Protein AF-I0YK32-F1 (afdb_monomer)

InterPro domains:
  IPR001701 Glycoside hydrolase family 9 [PF00759] (3-204)
  IPR008928 Six-hairpin glycosidase superfamily [SSF48208] (2-206)
  IPR012341 Six-hairpin glycosidase-like superfamily [G3DSA:1.50.10.10] (1-209)

pLDDT: mean 95.54, std 6.13, range [52.72, 98.94]

Mean predicted aligned error: 3.13 Å

Sequence (209 aa):
MGEDLSGGYYEAGGSFLKVGLPEAFPVTQLAWTIVRHRTALYRVGLLDEALSALKWGSDYLLKCHNASANTFVALMGDSEADFKYYGPPELYERYVGSVRPVSYTGPTAPTSEVSAEAAAALAAASLAFNATDPVYAANLVQHASQLFDLASLYPGSFMTSKDPGLKTHAKLYPSTGFHDELAWAAVWLFKATQDGTFLTAAMALFNES

Organism: Coccomyxa subellipsoidea (strain C-169) (NCBI:txid574566)

Radius of gyration: 17.05 Å; Cα contacts (8 Å, |Δi|>4): 365; chains: 1; bounding box: 48×37×49 Å

Solvent-accessible surface area (backbone atoms only — not comparable to full-atom values): 10812 Å² total; per-residue (Å²): 132,94,73,72,73,75,74,50,65,61,71,54,88,65,40,70,36,34,42,28,47,79,53,21,46,58,34,24,53,49,15,47,50,41,58,76,39,43,70,57,32,49,75,73,73,43,38,66,60,51,52,50,57,40,46,44,38,49,54,26,54,55,52,38,46,40,76,93,75,51,33,33,54,44,30,34,45,46,71,71,62,32,62,71,49,87,75,62,76,92,48,40,59,78,74,70,66,60,85,68,47,76,30,64,27,27,86,93,46,29,28,12,40,37,30,6,31,39,12,18,14,25,10,28,36,17,58,49,29,43,90,82,37,49,69,60,14,52,53,27,39,55,54,12,54,54,28,38,47,54,17,67,78,31,72,37,46,37,79,76,42,85,49,70,49,37,44,48,43,29,71,78,59,68,72,94,71,34,56,65,32,45,23,49,17,22,47,26,42,19,72,59,67,69,45,65,67,29,48,52,50,19,56,53,39,59,75,75,105

Structure (mmCIF, N/CA/C/O backbone):
data_AF-I0YK32-F1
#
_entry.id   AF-I0YK32-F1
#
loop_
_atom_site.group_PDB
_atom_site.id
_atom_site.type_symbol
_atom_site.label_atom_id
_atom_site.label_alt_id
_atom_site.label_comp_id
_atom_site.label_asym_id
_atom_site.label_entity_id
_atom_site.label_seq_id
_atom_site.pdbx_PDB_ins_code
_atom_site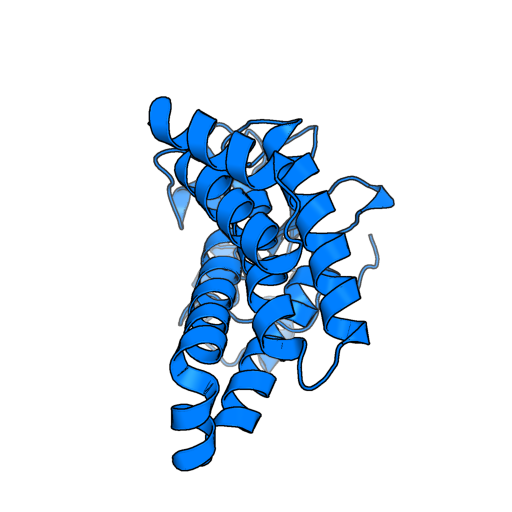.Cartn_x
_atom_site.Cartn_y
_atom_site.Cartn_z
_atom_site.occupancy
_atom_site.B_iso_or_equiv
_atom_site.auth_seq_id
_atom_site.auth_comp_id
_atom_site.auth_asym_id
_atom_site.auth_atom_id
_atom_site.pdbx_PDB_model_num
ATOM 1 N N . MET A 1 1 ? 14.758 -13.227 -5.557 1.00 52.72 1 MET A N 1
ATOM 2 C CA . MET A 1 1 ? 14.135 -14.128 -4.563 1.00 52.72 1 MET A CA 1
ATOM 3 C C . MET A 1 1 ? 12.957 -14.817 -5.244 1.00 52.72 1 MET A C 1
ATOM 5 O O . MET A 1 1 ? 12.451 -14.258 -6.204 1.00 52.72 1 MET A O 1
ATOM 9 N N . GLY A 1 2 ? 12.590 -16.036 -4.839 1.00 65.50 2 GLY A N 1
ATOM 10 C CA . GLY A 1 2 ? 11.487 -16.816 -5.430 1.00 65.50 2 GLY A CA 1
ATOM 11 C C . GLY A 1 2 ? 10.154 -16.610 -4.704 1.00 65.50 2 GLY A C 1
ATOM 12 O O . GLY A 1 2 ? 9.492 -17.587 -4.374 1.00 65.50 2 GLY A O 1
ATOM 13 N N . GLU A 1 3 ? 9.828 -15.365 -4.364 1.00 86.12 3 GLU A N 1
ATOM 14 C CA . GLU A 1 3 ? 8.601 -15.006 -3.642 1.00 86.12 3 GLU A CA 1
ATOM 15 C C . GLU A 1 3 ? 7.391 -14.920 -4.584 1.00 86.12 3 GLU A C 1
ATOM 17 O O . GLU A 1 3 ? 7.517 -14.514 -5.739 1.00 86.12 3 GLU A O 1
ATOM 22 N N . ASP A 1 4 ? 6.217 -15.329 -4.093 1.00 93.69 4 ASP A N 1
ATOM 23 C CA . ASP A 1 4 ? 4.964 -15.199 -4.837 1.00 93.69 4 ASP A CA 1
ATOM 24 C C . ASP A 1 4 ? 4.404 -13.785 -4.677 1.00 93.69 4 ASP A C 1
ATOM 26 O O . ASP A 1 4 ? 3.905 -13.420 -3.615 1.00 93.69 4 ASP A O 1
ATOM 30 N N . LEU A 1 5 ? 4.446 -13.017 -5.763 1.00 95.50 5 LEU A N 1
ATOM 31 C CA . LEU A 1 5 ? 3.896 -11.664 -5.850 1.00 95.50 5 LEU A CA 1
ATOM 32 C C . LEU A 1 5 ? 2.705 -11.576 -6.826 1.00 95.50 5 LEU A C 1
ATOM 34 O O . LEU A 1 5 ? 2.363 -10.500 -7.326 1.00 95.50 5 LEU A O 1
ATOM 38 N N . SER A 1 6 ? 2.060 -12.710 -7.116 1.00 95.19 6 SER A N 1
ATOM 39 C CA . SER A 1 6 ? 0.815 -12.755 -7.888 1.00 95.19 6 SER A CA 1
ATOM 40 C C . SER A 1 6 ? -0.370 -12.157 -7.112 1.00 95.19 6 SER A C 1
ATOM 42 O O . SER A 1 6 ? -0.404 -12.178 -5.877 1.00 95.19 6 SER A O 1
ATOM 44 N N . GLY A 1 7 ? -1.377 -11.665 -7.839 1.00 96.25 7 GLY A N 1
ATOM 45 C CA . GLY A 1 7 ? -2.562 -10.991 -7.288 1.00 96.25 7 GLY A CA 1
ATOM 46 C C . GLY A 1 7 ? -2.516 -9.485 -7.524 1.00 96.25 7 GLY A C 1
ATOM 47 O O . GLY A 1 7 ? -1.843 -9.046 -8.455 1.00 96.25 7 GLY A O 1
ATOM 48 N N . GLY A 1 8 ? -3.193 -8.703 -6.682 1.00 97.12 8 GLY A N 1
ATOM 49 C CA . GLY A 1 8 ? -3.196 -7.236 -6.736 1.00 97.12 8 GLY A CA 1
ATOM 50 C C . GLY A 1 8 ? -3.839 -6.660 -7.996 1.00 97.12 8 GLY A C 1
ATOM 51 O O . GLY A 1 8 ? -4.444 -7.379 -8.796 1.00 97.12 8 GLY A O 1
ATOM 52 N N . TYR A 1 9 ? -3.712 -5.354 -8.160 1.00 97.25 9 TYR A N 1
ATOM 53 C CA . TYR A 1 9 ? -4.313 -4.584 -9.236 1.00 97.25 9 TYR A CA 1
ATOM 54 C C . TYR A 1 9 ? -3.251 -4.092 -10.212 1.00 97.25 9 TYR A C 1
ATOM 56 O O . TYR A 1 9 ? -2.131 -3.769 -9.833 1.00 97.25 9 TYR A O 1
ATOM 64 N N . TYR A 1 10 ? -3.605 -4.036 -11.493 1.00 96.12 10 TYR A N 1
ATOM 65 C CA . TYR A 1 10 ? -2.836 -3.234 -12.435 1.00 96.12 10 TYR A CA 1
ATOM 66 C C . TYR A 1 10 ? -3.141 -1.763 -12.200 1.00 96.12 10 TYR A C 1
ATOM 68 O O . TYR A 1 10 ? -4.287 -1.401 -11.940 1.00 96.12 10 TYR A O 1
ATOM 76 N N . GLU A 1 11 ? -2.105 -0.939 -12.282 1.00 93.88 11 GLU A N 1
ATOM 77 C CA . GLU A 1 11 ? -2.177 0.473 -11.925 1.00 93.88 11 GLU A CA 1
ATOM 78 C C . GLU A 1 11 ? -3.136 1.262 -12.835 1.00 93.88 11 GLU A C 1
ATOM 80 O O . GLU A 1 11 ? -3.990 1.987 -12.328 1.00 93.88 11 GLU A O 1
ATOM 85 N N . ALA A 1 12 ? -3.065 1.079 -14.157 1.00 90.94 12 ALA A N 1
ATOM 86 C CA . ALA A 1 12 ? -3.955 1.738 -15.112 1.00 90.94 12 ALA A CA 1
ATOM 87 C C . ALA A 1 12 ? -4.080 0.957 -16.432 1.00 90.94 12 ALA A C 1
ATOM 89 O O . ALA A 1 12 ? -3.577 -0.153 -16.594 1.00 90.94 12 ALA A O 1
ATOM 90 N N . GLY A 1 13 ? -4.787 1.542 -17.402 1.00 84.31 13 GLY A N 1
ATOM 91 C CA . GLY A 1 13 ? -4.876 1.012 -18.760 1.00 84.31 13 GLY A CA 1
ATOM 92 C C . GLY A 1 13 ? -3.601 1.270 -19.569 1.00 84.31 13 GLY A C 1
ATOM 93 O O . GLY A 1 13 ? -2.992 2.331 -19.461 1.00 84.31 13 GLY A O 1
ATOM 94 N N . GLY A 1 14 ? -3.226 0.319 -20.428 1.00 79.19 14 GLY A N 1
ATOM 95 C CA . GLY A 1 14 ? -2.046 0.451 -21.295 1.00 79.19 14 GLY A CA 1
ATOM 96 C C . GLY A 1 14 ? -0.710 0.173 -20.601 1.00 79.19 14 GLY A C 1
ATOM 97 O O . GLY A 1 14 ? 0.334 0.372 -21.212 1.00 79.19 14 GLY A O 1
ATOM 98 N N . SER A 1 15 ? -0.742 -0.295 -19.353 1.00 86.94 15 SER A N 1
ATOM 99 C CA . SER A 1 15 ? 0.397 -0.858 -18.633 1.00 86.94 15 SER A CA 1
ATOM 100 C C . SER A 1 15 ? -0.092 -2.031 -17.783 1.00 86.94 15 SER A C 1
ATOM 102 O O . SER A 1 15 ? -1.281 -2.137 -17.478 1.00 86.94 15 SER A O 1
ATOM 104 N N . PHE A 1 16 ? 0.818 -2.918 -17.398 1.00 92.19 16 PHE A N 1
ATOM 105 C CA . PHE A 1 16 ? 0.562 -3.970 -16.419 1.00 92.19 16 PHE A CA 1
ATOM 106 C C . PHE A 1 16 ? 1.382 -3.721 -15.159 1.00 92.19 16 PHE A C 1
ATOM 108 O O . PHE A 1 16 ? 1.578 -4.636 -14.363 1.00 92.19 16 PHE A O 1
ATOM 115 N N . LEU A 1 17 ? 1.854 -2.488 -14.956 1.00 95.31 17 LEU A N 1
ATOM 116 C CA . LEU A 1 17 ? 2.636 -2.098 -13.794 1.00 95.31 17 LEU A CA 1
ATOM 117 C C . LEU A 1 17 ? 1.817 -2.259 -12.515 1.00 95.31 17 LEU A C 1
ATOM 119 O O . LEU A 1 17 ? 0.597 -2.090 -12.501 1.00 95.31 17 LEU A O 1
ATOM 123 N N . LYS A 1 18 ? 2.524 -2.554 -11.427 1.00 96.88 18 LYS A N 1
ATOM 124 C CA . LYS A 1 18 ? 1.979 -2.519 -10.070 1.00 96.88 18 LYS A CA 1
ATOM 125 C C . LYS 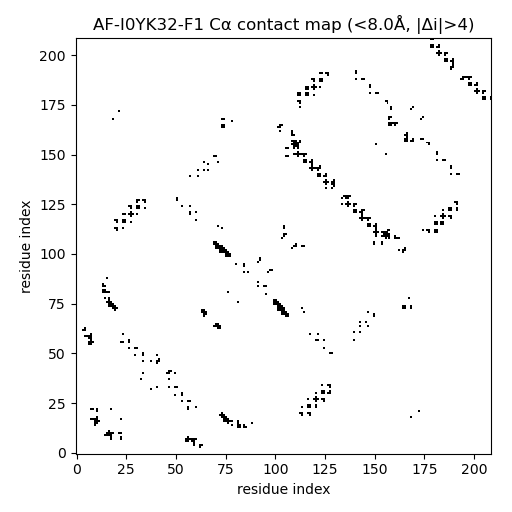A 1 18 ? 2.861 -1.601 -9.253 1.00 96.88 18 LYS A C 1
ATOM 127 O O . LYS A 1 18 ? 4.039 -1.896 -9.039 1.00 96.88 18 LYS A O 1
ATOM 132 N N . VAL A 1 19 ? 2.325 -0.448 -8.883 1.00 97.44 19 VAL A N 1
ATOM 133 C CA . VAL A 1 19 ? 3.098 0.660 -8.316 1.00 97.44 19 VAL A CA 1
ATOM 134 C C . VAL A 1 19 ? 2.645 0.850 -6.873 1.00 97.44 19 VAL A C 1
ATOM 136 O O . VAL A 1 19 ? 1.466 1.068 -6.626 1.00 97.44 19 VAL A O 1
ATOM 139 N N . GLY A 1 20 ? 3.565 0.728 -5.913 1.00 97.44 20 GLY A N 1
ATOM 140 C CA . GLY A 1 20 ? 3.209 0.486 -4.509 1.00 97.44 20 GLY A CA 1
ATOM 141 C C . GLY A 1 20 ? 2.311 1.553 -3.874 1.00 97.44 20 GLY A C 1
ATOM 142 O O . GLY A 1 20 ? 1.352 1.205 -3.194 1.00 97.44 20 GLY A O 1
ATOM 143 N N . LEU A 1 21 ? 2.579 2.839 -4.128 1.00 97.75 21 LEU A N 1
ATOM 144 C CA . LEU A 1 21 ? 1.795 3.945 -3.568 1.00 97.75 21 LEU A CA 1
ATOM 145 C C . LEU A 1 21 ? 0.363 4.000 -4.144 1.00 97.75 21 LEU A C 1
ATOM 147 O O . LEU A 1 21 ? -0.586 3.886 -3.365 1.00 97.75 21 LEU A O 1
ATOM 151 N N . PRO A 1 22 ? 0.157 4.104 -5.474 1.00 96.75 22 PRO A N 1
ATOM 152 C CA . PRO A 1 22 ? -1.190 4.117 -6.051 1.00 96.75 22 PRO A CA 1
ATOM 153 C C . PRO A 1 22 ? -1.895 2.751 -6.007 1.00 96.75 22 PRO A C 1
ATOM 155 O O . PRO A 1 22 ? -3.087 2.696 -6.283 1.00 96.75 22 PRO A O 1
ATOM 158 N N . GLU A 1 23 ? -1.214 1.659 -5.647 1.00 96.88 23 GLU A N 1
ATOM 159 C CA . GLU A 1 23 ? -1.854 0.383 -5.300 1.00 96.88 23 GLU A CA 1
ATOM 160 C C . GLU A 1 23 ? -2.404 0.405 -3.865 1.00 96.88 23 GLU A C 1
ATOM 162 O O . GLU A 1 23 ? -3.544 0.003 -3.636 1.00 96.88 23 GLU A O 1
ATOM 167 N N . ALA A 1 24 ? -1.628 0.890 -2.891 1.00 98.69 24 ALA A N 1
ATOM 168 C CA . ALA A 1 24 ? -2.046 0.919 -1.491 1.00 98.69 24 ALA A CA 1
ATOM 169 C C . ALA A 1 24 ? -3.168 1.940 -1.230 1.00 98.69 24 ALA A C 1
ATOM 171 O O . ALA A 1 24 ? -4.143 1.624 -0.546 1.00 98.69 24 ALA A O 1
ATOM 172 N N . PHE A 1 25 ? -3.094 3.124 -1.841 1.00 98.56 25 PHE A N 1
ATOM 173 C CA . PHE A 1 25 ? -4.087 4.185 -1.658 1.00 98.56 25 PHE A CA 1
ATOM 174 C C . PHE A 1 25 ? -5.553 3.759 -1.904 1.00 98.56 25 PHE A C 1
ATOM 176 O O . PHE A 1 25 ? -6.394 3.950 -1.017 1.00 98.56 25 PHE A O 1
ATOM 183 N N . PRO A 1 26 ? -5.927 3.154 -3.052 1.00 98.44 26 PRO A N 1
ATOM 184 C CA . PRO A 1 26 ? -7.299 2.707 -3.282 1.00 98.44 26 PRO A CA 1
ATOM 185 C C . PRO A 1 26 ? -7.730 1.591 -2.322 1.00 98.44 26 PRO A C 1
ATOM 187 O O . PRO A 1 26 ? -8.916 1.514 -1.996 1.00 98.44 26 PRO A O 1
ATOM 190 N N . VAL A 1 27 ? -6.803 0.767 -1.816 1.00 98.88 27 VAL A N 1
ATOM 191 C CA . VAL A 1 27 ? -7.102 -0.224 -0.767 1.00 98.88 27 VAL A CA 1
ATOM 192 C C . VAL A 1 27 ? -7.517 0.488 0.522 1.00 98.88 27 VAL A C 1
ATOM 194 O O . VAL A 1 27 ? -8.552 0.138 1.095 1.00 98.88 27 VAL A O 1
ATOM 197 N N . THR A 1 28 ? -6.803 1.543 0.932 1.00 98.88 28 THR A N 1
ATOM 198 C CA . THR A 1 28 ? -7.197 2.378 2.077 1.00 98.88 28 THR A CA 1
ATOM 199 C C . THR A 1 28 ? -8.567 3.025 1.865 1.00 98.88 28 THR A C 1
ATOM 201 O O . THR A 1 28 ? -9.429 2.956 2.745 1.00 98.88 28 THR A O 1
ATOM 204 N N . GLN A 1 29 ? -8.814 3.624 0.694 1.00 98.81 29 GLN A N 1
ATOM 205 C CA . GLN A 1 29 ? -10.087 4.299 0.395 1.00 98.81 29 GLN A CA 1
ATOM 206 C C . GLN A 1 29 ? -11.277 3.328 0.368 1.00 98.81 29 GLN A C 1
ATOM 208 O O . GLN A 1 29 ? -12.354 3.630 0.901 1.00 98.81 29 GLN A O 1
ATOM 213 N N . LEU A 1 30 ? -11.095 2.135 -0.205 1.00 98.75 30 LEU A N 1
ATOM 214 C CA . LEU A 1 30 ? -12.121 1.096 -0.213 1.00 98.75 30 LEU A CA 1
ATOM 215 C C . LEU A 1 30 ? -12.397 0.585 1.206 1.00 98.75 30 LEU A C 1
ATOM 217 O O . LEU A 1 30 ? -13.560 0.478 1.607 1.00 98.75 30 LEU A O 1
ATOM 221 N N . ALA A 1 31 ? -11.349 0.343 1.999 1.00 98.88 31 ALA A N 1
ATOM 222 C CA . ALA A 1 31 ? -11.491 -0.042 3.398 1.00 98.88 31 ALA A CA 1
ATOM 223 C C . ALA A 1 31 ? -12.242 1.022 4.203 1.00 98.88 31 ALA A C 1
ATOM 225 O O . ALA A 1 31 ? -13.190 0.700 4.922 1.00 98.88 31 ALA A O 1
ATOM 226 N N . TRP A 1 32 ? -11.886 2.298 4.038 1.00 98.81 32 TRP A N 1
ATOM 227 C CA . TRP A 1 32 ? -12.572 3.403 4.700 1.00 98.81 32 TRP A CA 1
ATOM 228 C C . TRP A 1 32 ? -14.054 3.454 4.317 1.00 98.81 32 TRP A C 1
ATOM 230 O O . TRP A 1 32 ? -14.918 3.564 5.195 1.00 98.81 32 TRP A O 1
ATOM 240 N N . THR A 1 33 ? -14.365 3.284 3.031 1.00 98.62 33 THR A N 1
ATOM 241 C CA . THR A 1 33 ? -15.746 3.216 2.535 1.00 98.62 33 THR A CA 1
ATOM 242 C C . THR A 1 33 ? -16.524 2.093 3.221 1.00 98.62 33 THR A C 1
ATOM 244 O O . THR A 1 33 ? -17.626 2.327 3.724 1.00 98.62 33 THR A O 1
ATOM 247 N N . ILE A 1 34 ? -15.941 0.895 3.321 1.00 98.69 34 ILE A N 1
ATOM 248 C CA . ILE A 1 34 ? -16.568 -0.252 3.990 1.00 98.69 34 ILE A CA 1
ATOM 249 C C . ILE A 1 34 ? -16.761 0.023 5.482 1.00 98.69 34 ILE A C 1
ATOM 251 O O . ILE A 1 34 ? -17.858 -0.186 5.997 1.00 98.69 34 ILE A O 1
ATOM 255 N N . VAL A 1 35 ? -15.746 0.537 6.179 1.00 98.50 35 VAL A N 1
ATOM 256 C CA . VAL A 1 35 ? -15.830 0.873 7.610 1.00 98.50 35 VAL A CA 1
ATOM 257 C C . VAL A 1 35 ? -16.934 1.899 7.867 1.00 98.50 35 VAL A C 1
ATOM 259 O O . VAL A 1 35 ? -17.706 1.756 8.815 1.00 98.50 35 VAL A O 1
ATOM 262 N N . ARG A 1 36 ? -17.046 2.930 7.024 1.00 98.38 36 ARG A N 1
ATOM 263 C CA . ARG A 1 36 ? -18.009 4.016 7.232 1.00 98.38 36 ARG A CA 1
ATOM 264 C C . ARG A 1 36 ? -19.431 3.650 6.816 1.00 98.38 36 ARG A C 1
ATOM 266 O O . ARG A 1 36 ? -20.383 4.094 7.461 1.00 98.38 36 ARG A O 1
ATOM 273 N N . HIS A 1 37 ? -19.581 2.866 5.752 1.00 98.38 37 HIS A N 1
ATOM 274 C CA . HIS A 1 37 ? -20.862 2.631 5.086 1.00 98.38 37 HIS A CA 1
ATOM 275 C C . HIS A 1 37 ? -21.272 1.155 5.041 1.00 98.38 37 HIS A C 1
ATOM 277 O O . HIS A 1 37 ? -22.156 0.798 4.263 1.00 98.38 37 HIS A O 1
ATOM 283 N N . ARG A 1 38 ? -20.710 0.302 5.911 1.00 98.19 38 ARG A N 1
ATOM 284 C CA . ARG A 1 38 ? -20.976 -1.149 5.952 1.00 98.19 38 ARG A CA 1
ATOM 285 C C . ARG A 1 38 ? -22.459 -1.504 5.848 1.00 98.19 38 ARG A C 1
ATOM 287 O O . ARG A 1 38 ? -22.847 -2.313 5.015 1.00 98.19 38 ARG A O 1
ATOM 294 N N . THR A 1 39 ? -23.300 -0.873 6.669 1.00 98.19 39 THR A N 1
ATOM 295 C CA . THR A 1 39 ? -24.749 -1.129 6.685 1.00 98.19 39 THR A CA 1
ATOM 296 C C . THR A 1 39 ? -25.423 -0.740 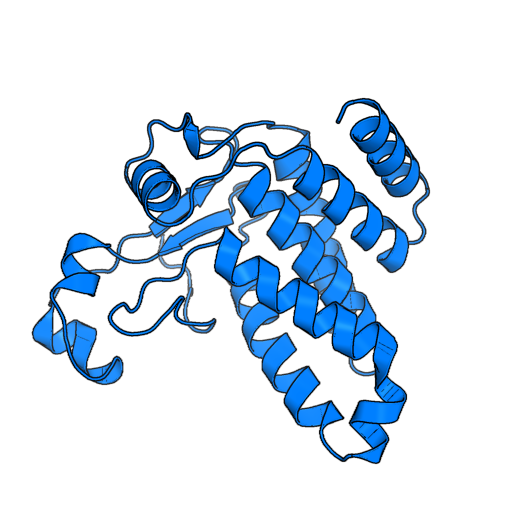5.370 1.00 98.19 39 THR A C 1
ATOM 298 O O . THR A 1 39 ? -26.364 -1.408 4.950 1.00 98.19 39 THR A O 1
ATOM 301 N N . ALA A 1 40 ? -24.968 0.328 4.711 1.00 98.56 40 ALA A N 1
ATOM 302 C CA . ALA A 1 40 ? -25.502 0.726 3.413 1.00 98.56 40 ALA A CA 1
ATOM 303 C C . ALA A 1 40 ? -25.098 -0.281 2.328 1.00 98.56 40 ALA A C 1
ATOM 305 O O . ALA A 1 40 ? -25.975 -0.738 1.603 1.00 98.56 40 ALA A O 1
ATOM 306 N N . LEU A 1 41 ? -23.823 -0.696 2.292 1.00 98.50 41 LEU A N 1
ATOM 307 C CA . LEU A 1 41 ? -23.323 -1.740 1.387 1.00 98.50 41 LEU A CA 1
ATOM 308 C C . LEU A 1 41 ? -24.081 -3.061 1.566 1.00 98.50 41 LEU A C 1
ATOM 310 O O . LEU A 1 41 ? -24.481 -3.674 0.583 1.00 98.50 41 LEU A O 1
ATOM 314 N N . TYR A 1 42 ? -24.358 -3.457 2.813 1.00 98.31 42 TYR A N 1
ATOM 315 C CA . TYR A 1 42 ? -25.179 -4.633 3.109 1.00 98.31 42 TYR A CA 1
ATOM 316 C C . TYR A 1 42 ? -26.600 -4.492 2.547 1.00 98.31 42 TYR A C 1
ATOM 318 O O . TYR A 1 42 ? -27.103 -5.396 1.890 1.00 98.31 42 TYR A O 1
ATOM 326 N N . ARG A 1 43 ? -27.247 -3.339 2.761 1.00 98.62 43 ARG A N 1
ATOM 327 C CA . ARG A 1 43 ? -28.627 -3.092 2.307 1.00 98.62 43 ARG A CA 1
ATOM 328 C C . ARG A 1 43 ? -28.783 -3.081 0.789 1.00 98.62 43 ARG A C 1
ATOM 330 O O . ARG A 1 43 ? -29.860 -3.421 0.313 1.00 98.62 43 ARG A O 1
ATOM 337 N N . VAL A 1 44 ? -27.751 -2.676 0.050 1.00 98.44 44 VAL A N 1
ATOM 338 C CA . VAL A 1 44 ? -27.757 -2.701 -1.424 1.00 98.44 44 VAL A CA 1
ATOM 339 C C . VAL A 1 44 ? -27.175 -3.994 -2.002 1.00 98.44 44 VAL A C 1
ATOM 341 O O . VAL A 1 44 ? -27.085 -4.111 -3.218 1.00 98.44 44 VAL A O 1
ATOM 344 N N . GLY A 1 45 ? -26.795 -4.956 -1.153 1.00 98.44 45 GLY A N 1
ATOM 345 C CA . GLY A 1 45 ? -26.264 -6.249 -1.583 1.00 98.44 45 GLY A CA 1
ATOM 346 C C . GLY A 1 45 ? -24.880 -6.180 -2.230 1.00 98.44 45 GLY A C 1
ATOM 347 O O . GLY A 1 45 ? -24.623 -6.971 -3.119 1.00 98.44 45 GLY A O 1
ATOM 348 N N . LEU A 1 46 ? -24.028 -5.227 -1.823 1.00 98.56 46 LEU A N 1
ATOM 349 C CA . LEU A 1 46 ? -22.661 -5.047 -2.349 1.00 98.56 46 LEU A CA 1
ATOM 350 C C . LEU A 1 46 ? -21.562 -5.255 -1.296 1.00 98.56 46 LEU A C 1
ATOM 352 O O . LEU A 1 46 ? -20.390 -4.974 -1.552 1.00 98.56 46 LEU A O 1
ATOM 356 N N . LEU A 1 47 ? -21.918 -5.645 -0.066 1.00 98.56 47 LEU A N 1
ATOM 357 C CA . LEU A 1 47 ? -20.931 -5.776 1.009 1.00 98.56 47 LEU A CA 1
ATOM 358 C C . LEU A 1 47 ? -19.921 -6.892 0.724 1.00 98.56 47 LEU A C 1
ATOM 360 O O . LEU A 1 47 ? -18.733 -6.693 0.969 1.00 98.56 47 LEU A O 1
ATOM 364 N N . ASP A 1 48 ? -20.377 -8.030 0.207 1.00 98.44 48 ASP A N 1
ATOM 365 C CA . ASP A 1 48 ? -19.514 -9.188 -0.028 1.00 98.44 48 ASP A CA 1
ATOM 366 C C . ASP A 1 48 ? -18.554 -8.924 -1.195 1.00 98.44 48 ASP A C 1
ATOM 368 O O . ASP A 1 48 ? -17.361 -9.206 -1.092 1.00 98.44 48 ASP A O 1
ATOM 372 N N . GLU A 1 49 ? -19.025 -8.276 -2.260 1.00 98.56 49 GLU A N 1
ATOM 373 C CA . GLU A 1 49 ? -18.206 -7.824 -3.385 1.00 98.56 49 GLU A CA 1
ATOM 374 C C . GLU A 1 49 ? -17.174 -6.782 -2.943 1.00 98.56 49 GLU A C 1
ATOM 376 O O . GLU A 1 49 ? -16.003 -6.875 -3.316 1.00 98.56 49 GLU A O 1
ATOM 381 N N . ALA A 1 50 ? -17.575 -5.817 -2.108 1.00 98.69 50 ALA A N 1
ATOM 382 C CA . ALA A 1 50 ? -16.664 -4.807 -1.579 1.00 98.69 50 ALA A CA 1
ATOM 383 C C . ALA A 1 50 ? -15.577 -5.434 -0.691 1.00 98.69 50 ALA A C 1
ATOM 385 O O . ALA A 1 50 ? -14.401 -5.095 -0.826 1.00 98.69 50 ALA A O 1
ATOM 386 N N . LEU A 1 51 ? -15.944 -6.378 0.184 1.00 98.75 51 LEU A N 1
ATOM 387 C CA . LEU A 1 51 ? -14.986 -7.127 0.999 1.00 98.75 51 LEU A CA 1
ATOM 388 C C . LEU A 1 51 ? -14.075 -8.004 0.132 1.00 98.75 51 LEU A C 1
ATOM 390 O O . LEU A 1 51 ? -12.879 -8.059 0.392 1.00 98.75 51 LEU A O 1
ATOM 394 N N . SER A 1 52 ? -14.594 -8.638 -0.921 1.00 98.69 52 SER A N 1
ATOM 395 C CA . SER A 1 52 ? -13.784 -9.430 -1.854 1.00 98.69 52 SER A CA 1
ATOM 396 C C . SER A 1 52 ? -12.761 -8.565 -2.596 1.00 98.69 52 SER A C 1
ATOM 398 O O . SER A 1 52 ? -11.590 -8.935 -2.679 1.00 98.69 52 SER A O 1
ATOM 400 N N . ALA A 1 53 ? -13.172 -7.399 -3.103 1.00 98.69 53 ALA A N 1
ATOM 401 C CA . ALA A 1 53 ? -12.275 -6.452 -3.763 1.00 98.69 53 ALA A CA 1
ATOM 402 C C . ALA A 1 53 ? -11.217 -5.905 -2.792 1.00 98.69 53 ALA A C 1
ATOM 404 O O . ALA A 1 53 ? -10.032 -5.829 -3.128 1.00 98.69 53 ALA A O 1
ATOM 405 N N . LEU A 1 54 ? -11.614 -5.589 -1.557 1.00 98.88 54 LEU A N 1
ATOM 406 C CA . LEU A 1 54 ? -10.671 -5.168 -0.528 1.00 98.88 54 LEU A CA 1
ATOM 407 C C . LEU A 1 54 ? -9.653 -6.273 -0.229 1.00 98.88 54 LEU A C 1
ATOM 409 O O . LEU A 1 54 ? -8.455 -5.998 -0.190 1.00 98.88 54 LEU A O 1
ATOM 413 N N . LYS A 1 55 ? -10.123 -7.520 -0.083 1.00 98.81 55 LYS A N 1
ATOM 414 C CA . LYS A 1 55 ? -9.271 -8.673 0.218 1.00 98.81 55 LYS A CA 1
ATOM 415 C C . LYS A 1 55 ? -8.240 -8.919 -0.879 1.00 98.81 55 LYS A C 1
ATOM 417 O O . LYS A 1 55 ? -7.095 -9.220 -0.570 1.00 98.81 55 LYS A O 1
ATOM 422 N N . TRP A 1 56 ? -8.622 -8.760 -2.147 1.00 98.81 56 TRP A N 1
ATOM 423 C CA . TRP A 1 56 ? -7.710 -8.922 -3.282 1.00 98.81 56 TRP A CA 1
ATOM 424 C C . TRP A 1 56 ? -6.511 -7.965 -3.214 1.00 98.81 56 TRP A C 1
ATOM 426 O O . TRP A 1 56 ? -5.373 -8.368 -3.461 1.00 98.81 56 TRP A O 1
ATOM 436 N N . GLY A 1 57 ? -6.763 -6.711 -2.825 1.00 98.75 57 GLY A N 1
ATOM 437 C CA . GLY A 1 57 ? -5.715 -5.718 -2.606 1.00 98.75 57 GLY A CA 1
ATOM 438 C C . GLY A 1 57 ? -4.890 -6.010 -1.355 1.00 98.75 57 GLY A C 1
ATOM 439 O O . GLY A 1 57 ? -3.666 -6.086 -1.428 1.00 98.75 57 GLY A O 1
ATOM 440 N N . SER A 1 58 ? -5.536 -6.238 -0.208 1.00 98.88 58 SER A N 1
ATOM 441 C CA . SER A 1 58 ? -4.820 -6.470 1.051 1.00 98.88 58 SER A CA 1
ATOM 442 C C . SER A 1 58 ? -4.010 -7.772 1.055 1.00 98.88 58 SER A C 1
ATOM 444 O O . SER A 1 58 ? -2.913 -7.789 1.605 1.00 98.88 58 SER A O 1
ATOM 446 N N . ASP A 1 59 ? -4.473 -8.835 0.388 1.00 98.81 59 ASP A N 1
ATOM 447 C CA . ASP A 1 59 ? -3.691 -10.065 0.191 1.00 98.81 59 ASP A CA 1
ATOM 448 C C . ASP A 1 59 ? -2.408 -9.793 -0.599 1.00 98.81 59 ASP A C 1
ATOM 450 O O . ASP A 1 59 ? -1.352 -10.329 -0.265 1.00 98.81 59 ASP A O 1
ATOM 454 N N . TYR A 1 60 ? -2.472 -8.942 -1.626 1.00 98.75 60 TYR A N 1
ATOM 455 C CA . TYR A 1 60 ? -1.282 -8.573 -2.381 1.00 98.75 60 TYR A CA 1
ATOM 456 C C . TYR A 1 60 ? -0.320 -7.713 -1.558 1.00 98.75 60 TYR A C 1
ATOM 458 O O . TYR A 1 60 ? 0.873 -8.003 -1.537 1.00 98.75 60 TYR A O 1
ATOM 466 N N . LEU A 1 61 ? -0.817 -6.722 -0.812 1.00 98.81 61 LEU A N 1
ATOM 467 C CA . LEU A 1 61 ? 0.031 -5.926 0.083 1.00 98.81 61 LEU A CA 1
ATOM 468 C C . LEU A 1 61 ? 0.711 -6.802 1.155 1.00 98.81 61 LEU A C 1
ATOM 470 O O . LEU A 1 61 ? 1.881 -6.588 1.465 1.00 98.81 61 LEU A O 1
ATOM 474 N N . LEU A 1 62 ? 0.029 -7.831 1.676 1.00 98.69 62 LEU A N 1
ATOM 475 C CA . LEU A 1 62 ? 0.643 -8.811 2.580 1.00 98.69 62 LEU A CA 1
ATOM 476 C C . LEU A 1 62 ? 1.784 -9.583 1.902 1.00 98.69 62 LEU A C 1
ATOM 478 O O . LEU A 1 62 ? 2.839 -9.739 2.510 1.00 98.69 62 LEU A O 1
ATOM 482 N N . LYS A 1 63 ? 1.604 -10.022 0.648 1.00 98.38 63 LYS A N 1
ATOM 483 C CA . LYS A 1 63 ? 2.661 -10.685 -0.141 1.00 98.38 63 LYS A CA 1
ATOM 484 C C . LYS A 1 63 ? 3.849 -9.764 -0.427 1.00 98.38 63 LYS A C 1
ATOM 486 O O . LYS A 1 63 ? 4.987 -10.219 -0.421 1.00 98.38 63 LYS A O 1
ATOM 491 N N . CYS A 1 64 ? 3.596 -8.476 -0.650 1.00 98.31 64 CYS A N 1
ATOM 492 C CA . CYS A 1 64 ? 4.633 -7.471 -0.879 1.00 98.31 64 CYS A CA 1
ATOM 493 C C . CYS A 1 64 ? 5.497 -7.189 0.352 1.00 98.31 64 CYS A C 1
ATOM 495 O O . CYS A 1 64 ? 6.580 -6.630 0.195 1.00 98.31 64 CYS A O 1
ATOM 497 N N . HIS A 1 65 ? 5.026 -7.516 1.560 1.00 98.44 65 HIS A N 1
ATOM 498 C CA . HIS A 1 65 ? 5.731 -7.222 2.801 1.00 98.44 65 HIS A CA 1
ATOM 499 C C . HIS A 1 65 ? 6.578 -8.408 3.280 1.00 98.44 65 HIS A C 1
ATOM 501 O O . HIS A 1 65 ? 6.057 -9.417 3.757 1.00 98.44 65 HIS A O 1
ATOM 507 N N . ASN A 1 66 ? 7.901 -8.242 3.256 1.00 97.06 66 ASN A N 1
ATOM 508 C CA . ASN A 1 66 ? 8.845 -9.177 3.858 1.00 97.06 66 ASN A CA 1
ATOM 509 C C . ASN A 1 66 ? 9.392 -8.603 5.173 1.00 97.06 66 ASN A C 1
ATOM 511 O O . ASN A 1 66 ? 10.417 -7.912 5.198 1.00 97.06 66 ASN A O 1
ATOM 515 N N . ALA A 1 67 ? 8.706 -8.929 6.271 1.00 94.12 67 ALA A N 1
ATOM 516 C CA . ALA A 1 67 ? 9.030 -8.438 7.609 1.00 94.12 67 ALA A CA 1
ATOM 517 C C . ALA A 1 67 ? 10.432 -8.859 8.084 1.00 94.12 67 ALA A C 1
ATOM 519 O O . ALA A 1 67 ? 11.127 -8.082 8.728 1.00 94.12 67 ALA A O 1
ATOM 520 N N . SER A 1 68 ? 10.897 -10.069 7.749 1.00 93.38 68 SER A N 1
ATOM 521 C CA . SER A 1 68 ? 12.233 -10.533 8.162 1.00 93.38 68 SER A CA 1
ATOM 522 C C . SER A 1 68 ? 13.366 -9.782 7.463 1.00 93.38 68 SER A C 1
ATOM 524 O O . SER A 1 68 ? 14.457 -9.668 8.018 1.00 93.38 68 SER A O 1
ATOM 526 N N . ALA A 1 69 ? 13.116 -9.276 6.255 1.00 94.69 69 ALA A N 1
ATOM 527 C CA . ALA A 1 69 ? 14.068 -8.469 5.504 1.00 94.69 69 ALA A CA 1
ATOM 528 C C . ALA A 1 69 ? 13.888 -6.955 5.723 1.00 94.69 69 ALA A C 1
ATOM 530 O O . ALA A 1 69 ? 14.707 -6.190 5.219 1.00 94.69 69 ALA A O 1
ATOM 531 N N . ASN A 1 70 ? 12.850 -6.516 6.453 1.00 95.94 70 ASN A N 1
ATOM 532 C CA . ASN A 1 70 ? 12.426 -5.112 6.543 1.00 95.94 70 ASN A CA 1
ATOM 533 C C . ASN A 1 70 ? 12.268 -4.468 5.156 1.00 95.94 70 ASN A C 1
ATOM 535 O O . ASN A 1 70 ? 12.811 -3.397 4.888 1.00 95.94 70 ASN A O 1
ATOM 539 N N . THR A 1 71 ? 11.564 -5.149 4.248 1.00 97.81 71 THR A N 1
ATOM 540 C CA . THR A 1 71 ? 11.358 -4.653 2.878 1.00 97.81 71 THR A CA 1
ATOM 541 C C . THR A 1 71 ? 9.910 -4.755 2.434 1.00 97.81 71 THR A C 1
ATOM 543 O O . THR A 1 71 ? 9.170 -5.637 2.875 1.00 97.81 71 THR A O 1
ATOM 546 N N . PHE A 1 72 ? 9.529 -3.861 1.525 1.00 98.44 72 PHE A N 1
ATOM 547 C CA . PHE A 1 72 ? 8.226 -3.859 0.872 1.00 98.44 72 PHE A CA 1
ATOM 548 C C . PHE A 1 72 ? 8.376 -3.605 -0.633 1.00 98.44 72 PHE A C 1
ATOM 550 O O . PHE A 1 72 ? 9.248 -2.842 -1.047 1.00 98.44 72 PHE A O 1
ATOM 557 N N . VAL A 1 73 ? 7.551 -4.236 -1.470 1.00 98.12 73 VAL A N 1
ATOM 558 C CA . VAL A 1 73 ? 7.579 -4.019 -2.929 1.00 98.12 73 VAL A CA 1
ATOM 559 C C . VAL A 1 73 ? 7.051 -2.625 -3.276 1.00 98.12 73 VAL A C 1
ATOM 561 O O . VAL A 1 73 ? 5.885 -2.312 -3.059 1.00 98.12 73 VAL A O 1
ATOM 564 N N . ALA A 1 74 ? 7.900 -1.793 -3.875 1.00 97.62 74 ALA A N 1
ATOM 565 C CA . ALA A 1 74 ? 7.562 -0.424 -4.260 1.00 97.62 74 ALA A CA 1
ATOM 566 C C . ALA A 1 74 ? 7.187 -0.277 -5.744 1.00 97.62 74 ALA A C 1
ATOM 568 O O . ALA A 1 74 ? 6.476 0.663 -6.104 1.00 97.62 74 ALA A O 1
ATOM 569 N N . LEU A 1 75 ? 7.664 -1.176 -6.608 1.00 97.12 75 LEU A N 1
ATOM 570 C CA . LEU A 1 75 ? 7.314 -1.221 -8.029 1.00 97.12 75 LEU A CA 1
ATOM 571 C C . LEU A 1 75 ? 7.524 -2.634 -8.577 1.00 97.12 75 LEU A C 1
ATOM 573 O O . LEU A 1 75 ? 8.556 -3.250 -8.317 1.00 97.12 75 LEU A O 1
ATOM 577 N N . MET A 1 76 ? 6.584 -3.105 -9.392 1.00 95.88 76 MET A N 1
ATOM 578 C CA . MET A 1 76 ? 6.722 -4.315 -10.195 1.00 95.88 76 MET A CA 1
ATOM 579 C C . MET A 1 76 ? 6.383 -4.055 -11.662 1.00 95.88 76 MET A C 1
ATOM 581 O O . MET A 1 76 ? 5.285 -3.603 -11.996 1.00 95.88 76 MET A O 1
ATOM 585 N N . GLY A 1 77 ? 7.291 -4.469 -12.540 1.00 94.00 77 GLY A N 1
ATOM 586 C CA . GLY A 1 77 ? 7.204 -4.276 -13.983 1.00 94.00 77 GLY A CA 1
ATOM 587 C C . GLY A 1 77 ? 8.197 -3.239 -14.492 1.00 94.00 77 GLY A C 1
ATOM 588 O O . GLY A 1 77 ? 8.841 -2.526 -13.722 1.00 94.00 77 GLY A O 1
ATOM 589 N N . ASP A 1 78 ? 8.346 -3.202 -15.810 1.00 93.00 78 ASP A N 1
ATOM 590 C CA . ASP A 1 78 ? 9.266 -2.307 -16.500 1.00 93.00 78 ASP A CA 1
ATOM 591 C C . ASP A 1 78 ? 8.427 -1.316 -17.294 1.00 93.00 78 ASP A C 1
ATOM 593 O O . ASP A 1 78 ? 7.781 -1.693 -18.266 1.00 93.00 78 ASP A O 1
ATOM 597 N N . SER A 1 79 ? 8.426 -0.043 -16.898 1.00 92.31 79 SER A N 1
ATOM 598 C CA . SER A 1 79 ? 7.561 0.949 -17.541 1.00 92.31 79 SER A CA 1
ATOM 599 C C . SER A 1 79 ? 7.807 1.077 -19.044 1.00 92.31 79 SER A C 1
ATOM 601 O O . SER A 1 79 ? 6.879 1.354 -19.794 1.00 92.31 79 SER A O 1
ATOM 603 N N . GLU A 1 80 ? 9.045 0.887 -19.505 1.00 91.56 80 GLU A N 1
ATOM 604 C CA . GLU A 1 80 ? 9.353 0.985 -20.928 1.00 91.56 80 GLU A CA 1
ATOM 605 C C . GLU A 1 80 ? 8.800 -0.217 -21.701 1.00 91.56 80 GLU A C 1
ATOM 607 O O . GLU A 1 80 ? 8.246 -0.040 -22.788 1.00 91.56 80 GLU A O 1
ATOM 612 N N . ALA A 1 81 ? 8.935 -1.427 -21.157 1.00 92.69 81 ALA A N 1
ATOM 613 C CA . ALA A 1 81 ? 8.384 -2.632 -21.770 1.00 92.69 81 ALA A CA 1
ATOM 614 C C . ALA A 1 81 ? 6.848 -2.649 -21.707 1.00 92.69 81 ALA A C 1
ATOM 616 O O . ALA A 1 81 ? 6.194 -2.899 -22.721 1.00 92.69 81 ALA A O 1
ATOM 617 N N . ASP A 1 82 ? 6.281 -2.323 -20.545 1.00 92.88 82 ASP A N 1
ATOM 618 C CA . ASP A 1 82 ? 4.842 -2.290 -20.296 1.00 92.88 82 ASP A CA 1
ATOM 619 C C . ASP A 1 82 ? 4.126 -1.320 -21.238 1.00 92.88 82 ASP A C 1
ATOM 621 O O . ASP A 1 82 ? 3.180 -1.722 -21.910 1.00 92.88 82 ASP A O 1
ATOM 625 N N . PHE A 1 83 ? 4.616 -0.084 -21.383 1.00 92.88 83 PHE A N 1
ATOM 626 C CA . PHE A 1 83 ? 3.981 0.899 -22.271 1.00 92.88 83 PHE A CA 1
ATOM 627 C C . PHE A 1 83 ? 4.171 0.613 -23.769 1.00 92.88 83 PHE A C 1
ATOM 629 O O . PHE A 1 83 ? 3.492 1.221 -24.599 1.00 92.88 83 PHE A O 1
ATOM 636 N N . LYS A 1 84 ? 5.077 -0.297 -24.152 1.00 93.44 84 LYS A N 1
ATOM 637 C CA . LYS A 1 84 ? 5.240 -0.740 -25.550 1.00 93.44 84 LYS A CA 1
ATOM 638 C C . LYS A 1 84 ? 4.331 -1.911 -25.912 1.00 93.44 84 LYS A C 1
ATOM 640 O O . LYS A 1 84 ? 4.202 -2.226 -27.097 1.00 93.44 84 LYS A O 1
ATOM 645 N N . TYR A 1 85 ? 3.709 -2.556 -24.930 1.00 92.56 85 TYR A N 1
ATOM 646 C CA . TYR A 1 85 ? 2.844 -3.702 -25.154 1.00 92.56 85 TYR A CA 1
ATOM 647 C C . TYR A 1 85 ? 1.368 -3.309 -25.054 1.00 92.56 85 TYR A C 1
ATOM 649 O O . TYR A 1 85 ? 0.867 -2.927 -24.003 1.00 92.56 85 TYR A O 1
ATOM 657 N N . TYR A 1 86 ? 0.652 -3.451 -26.170 1.00 92.69 86 TYR A N 1
ATOM 658 C CA . TYR A 1 86 ? -0.788 -3.226 -26.235 1.00 92.69 86 TYR A CA 1
ATOM 659 C C . TYR A 1 86 ? -1.502 -4.537 -26.563 1.00 92.69 86 TYR A C 1
ATOM 661 O O . TYR A 1 86 ? -1.550 -4.971 -27.715 1.00 92.69 86 TYR A O 1
ATOM 669 N N . GLY A 1 87 ? -2.036 -5.191 -25.538 1.00 91.62 87 GLY A N 1
ATOM 670 C CA . GLY A 1 87 ? -2.692 -6.486 -25.665 1.00 91.62 87 GLY A CA 1
ATOM 671 C C . GLY A 1 87 ? -3.248 -6.977 -24.330 1.00 91.62 87 GLY A C 1
ATOM 672 O O . GLY A 1 87 ? -3.154 -6.269 -23.334 1.00 91.62 87 GLY A O 1
ATOM 673 N N . PRO A 1 88 ? -3.850 -8.172 -24.290 1.00 93.44 88 PRO A N 1
ATOM 674 C CA . PRO A 1 88 ? -4.365 -8.744 -23.049 1.00 93.44 88 PRO A CA 1
ATOM 675 C C . PRO A 1 88 ? -3.222 -9.130 -22.080 1.00 93.44 88 PRO A C 1
ATOM 677 O O . PRO A 1 88 ? -2.169 -9.591 -22.546 1.00 93.44 88 PRO A O 1
ATOM 680 N N . PRO A 1 89 ? -3.400 -8.975 -20.751 1.00 91.81 89 PRO A N 1
ATOM 681 C CA . PRO A 1 89 ? -2.371 -9.288 -19.751 1.00 91.81 89 PRO A CA 1
ATOM 682 C C . PRO A 1 89 ? -1.892 -10.743 -19.809 1.00 91.81 89 PRO A C 1
ATOM 684 O O . PRO A 1 89 ? -0.713 -11.014 -19.600 1.00 91.81 89 PRO A O 1
ATOM 687 N N . GLU A 1 90 ? -2.770 -11.686 -20.153 1.00 92.75 90 GLU A N 1
ATOM 688 C CA . GLU A 1 90 ? -2.474 -13.124 -20.204 1.00 92.75 90 GLU A CA 1
ATOM 689 C C . GLU A 1 90 ? -1.477 -13.489 -21.313 1.00 92.75 90 GLU A C 1
ATOM 691 O O . GLU A 1 90 ? -0.896 -14.573 -21.300 1.00 92.75 90 GLU A O 1
ATOM 696 N N . LEU A 1 91 ? -1.271 -12.594 -22.285 1.00 93.19 91 LEU A N 1
ATOM 697 C CA . LEU A 1 91 ? -0.301 -12.776 -23.364 1.00 93.19 91 LEU A CA 1
ATOM 698 C C . LEU A 1 91 ? 0.961 -11.921 -23.180 1.00 93.19 91 LEU A C 1
ATOM 700 O O . LEU A 1 91 ? 1.839 -11.965 -24.043 1.00 93.19 91 LEU A O 1
ATOM 704 N N . TYR A 1 92 ? 1.083 -11.184 -22.068 1.00 91.81 92 TYR A N 1
ATOM 705 C CA . TYR A 1 92 ? 2.228 -10.310 -21.800 1.00 91.81 92 TYR A CA 1
ATOM 706 C C . TYR A 1 92 ? 3.550 -11.076 -21.888 1.00 91.81 92 TYR A C 1
ATOM 708 O O . TYR A 1 92 ? 4.420 -10.720 -22.678 1.00 91.81 92 TYR A O 1
ATOM 716 N N . GLU A 1 93 ? 3.687 -12.182 -21.151 1.00 88.75 93 GLU A N 1
ATOM 717 C CA . GLU A 1 93 ? 4.925 -12.975 -21.136 1.00 88.75 93 GLU A CA 1
ATOM 718 C C . GLU A 1 93 ? 5.285 -13.516 -22.521 1.00 88.75 93 GLU A C 1
ATOM 720 O O . GLU A 1 93 ? 6.455 -13.560 -22.892 1.00 88.75 93 GLU A O 1
ATOM 725 N N . ARG A 1 94 ? 4.277 -13.875 -23.322 1.00 90.12 94 ARG A N 1
ATOM 726 C CA . ARG A 1 94 ? 4.480 -14.380 -24.681 1.00 90.12 94 ARG A CA 1
ATOM 727 C C . ARG A 1 94 ? 5.056 -13.319 -25.620 1.00 90.12 94 ARG A C 1
ATOM 729 O O . ARG A 1 94 ? 5.851 -13.671 -26.488 1.00 90.12 94 ARG A O 1
ATOM 736 N N . TYR A 1 95 ? 4.611 -12.067 -25.508 1.00 89.88 95 TYR A N 1
ATOM 737 C CA . TYR A 1 95 ? 4.955 -11.011 -26.468 1.00 89.88 95 TYR A CA 1
ATOM 738 C C . TYR A 1 95 ? 6.076 -10.089 -25.998 1.00 89.88 95 TYR A C 1
ATOM 740 O O . TYR A 1 95 ? 6.859 -9.629 -26.826 1.00 89.88 95 TYR A O 1
ATOM 748 N N . VAL A 1 96 ? 6.170 -9.835 -24.695 1.00 91.94 96 VAL A N 1
ATOM 749 C CA . VAL A 1 96 ? 7.249 -9.039 -24.103 1.00 91.94 96 VAL A CA 1
ATOM 750 C C . VAL A 1 96 ? 8.468 -9.919 -23.825 1.00 91.94 96 VAL A C 1
ATOM 752 O O . VAL A 1 96 ? 9.598 -9.494 -24.054 1.00 91.94 96 VAL A O 1
ATOM 755 N N . GLY A 1 97 ? 8.256 -11.168 -23.393 1.00 83.75 97 GLY A N 1
ATOM 756 C CA . GLY A 1 97 ? 9.320 -12.169 -23.264 1.00 83.75 97 GLY A CA 1
ATOM 757 C C . GLY A 1 97 ? 10.366 -11.879 -22.184 1.00 83.75 97 GLY A C 1
ATOM 758 O O . GLY A 1 97 ? 11.412 -12.527 -22.178 1.00 83.75 97 GLY A O 1
ATOM 759 N N . SER A 1 98 ? 10.119 -10.919 -21.287 1.00 81.69 98 SER A N 1
ATOM 760 C CA . SER A 1 98 ? 11.030 -10.545 -20.204 1.00 81.69 98 SER A CA 1
ATOM 761 C C . SER A 1 98 ? 10.433 -10.833 -18.828 1.00 81.69 98 SER A C 1
ATOM 763 O O . SER A 1 98 ? 9.221 -10.780 -18.612 1.00 81.69 98 SER A O 1
ATOM 765 N N . VAL A 1 99 ? 11.316 -11.136 -17.873 1.00 84.50 99 VAL A N 1
ATOM 766 C CA . VAL A 1 99 ? 10.945 -11.187 -16.458 1.00 84.50 99 VAL A CA 1
ATOM 767 C C . VAL A 1 99 ? 10.646 -9.767 -16.000 1.00 84.50 99 VAL A C 1
ATOM 769 O O . VAL A 1 99 ? 11.451 -8.858 -16.206 1.00 84.50 99 VAL A O 1
ATOM 772 N N . ARG A 1 100 ? 9.501 -9.589 -15.348 1.00 91.12 100 ARG A N 1
ATOM 773 C CA . ARG A 1 100 ? 9.086 -8.300 -14.801 1.00 91.12 100 ARG A CA 1
ATOM 774 C C . ARG A 1 100 ? 9.952 -7.958 -13.579 1.00 91.12 100 ARG A C 1
ATOM 776 O O . ARG A 1 100 ? 9.941 -8.729 -12.618 1.00 91.12 100 ARG A O 1
ATOM 783 N N . PRO A 1 101 ? 10.719 -6.852 -13.596 1.00 93.69 101 PRO A N 1
ATOM 784 C CA . PRO A 1 101 ? 11.588 -6.495 -12.481 1.00 93.69 101 PRO A CA 1
ATOM 785 C C . PRO A 1 101 ? 10.771 -6.078 -11.256 1.00 93.69 101 PRO A C 1
ATOM 787 O O . PRO A 1 101 ? 9.629 -5.632 -11.378 1.00 93.69 101 PRO A O 1
ATOM 790 N N . VAL A 1 102 ? 11.377 -6.210 -10.077 1.00 95.94 102 VAL A N 1
ATOM 791 C CA . VAL A 1 102 ? 10.783 -5.817 -8.795 1.00 95.94 102 VAL A CA 1
ATOM 792 C C . VAL A 1 102 ? 11.764 -4.908 -8.068 1.00 95.94 102 VAL A C 1
ATOM 794 O O . VAL A 1 102 ? 12.925 -5.274 -7.882 1.00 95.94 102 VAL A O 1
ATOM 797 N N . SER A 1 103 ? 11.289 -3.734 -7.664 1.00 96.62 103 SER A N 1
ATOM 798 C CA . SER A 1 103 ? 12.015 -2.799 -6.808 1.00 96.62 103 SER A CA 1
ATOM 799 C C . SER A 1 103 ? 11.365 -2.732 -5.439 1.00 96.62 103 SER A C 1
ATOM 801 O O . SER A 1 103 ? 10.139 -2.759 -5.308 1.00 96.62 103 SER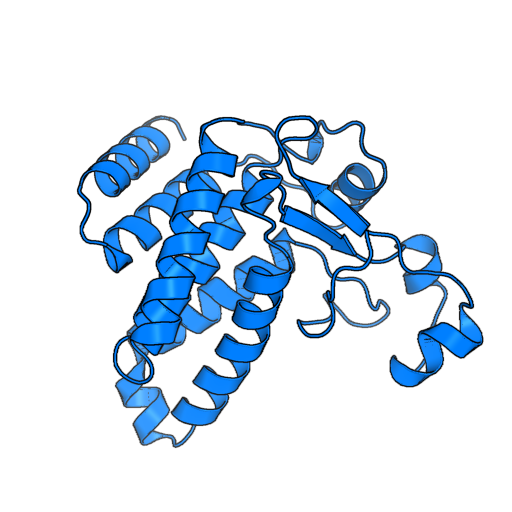 A O 1
ATOM 803 N N . TYR A 1 104 ? 12.205 -2.596 -4.420 1.00 97.31 104 TYR A N 1
ATOM 804 C CA . TYR A 1 104 ? 11.803 -2.630 -3.023 1.00 97.31 104 TYR A CA 1
ATOM 805 C C . TYR A 1 104 ? 12.140 -1.316 -2.335 1.00 97.31 104 TYR A C 1
ATOM 807 O O . TYR A 1 104 ? 13.117 -0.647 -2.675 1.00 97.31 104 TYR A O 1
ATOM 815 N N . THR A 1 105 ? 11.350 -1.000 -1.322 1.00 97.25 105 THR A N 1
ATOM 816 C CA . THR A 1 105 ? 11.718 -0.065 -0.270 1.00 97.25 105 THR A CA 1
ATOM 817 C C . THR A 1 105 ? 12.238 -0.822 0.942 1.00 97.25 105 THR A C 1
ATOM 819 O O . THR A 1 105 ? 11.847 -1.966 1.187 1.00 97.25 105 THR A O 1
ATOM 822 N N . GLY A 1 106 ? 13.158 -0.203 1.673 1.00 96.88 106 GLY A N 1
ATOM 823 C CA . GLY A 1 106 ? 13.828 -0.790 2.828 1.00 96.88 106 GLY A CA 1
ATOM 824 C C . GLY A 1 106 ? 14.867 0.164 3.425 1.00 96.88 106 GLY A C 1
ATOM 825 O O . GLY A 1 106 ? 15.060 1.260 2.898 1.00 96.88 106 GLY A O 1
ATOM 826 N N . PRO A 1 107 ? 15.615 -0.249 4.463 1.00 96.31 107 PRO A N 1
ATOM 827 C CA . PRO A 1 107 ? 16.609 0.599 5.130 1.00 96.31 107 PRO A CA 1
ATOM 828 C C . PRO A 1 107 ? 17.670 1.224 4.207 1.00 96.31 107 PRO A C 1
ATOM 830 O O . PRO A 1 107 ? 18.214 2.282 4.511 1.00 96.31 107 PRO A O 1
ATOM 833 N N . THR A 1 108 ? 17.995 0.576 3.084 1.00 95.00 108 THR A N 1
ATOM 834 C CA . THR A 1 108 ? 19.003 1.048 2.115 1.00 95.00 108 THR A CA 1
ATOM 835 C C . THR A 1 108 ? 18.428 1.925 1.000 1.00 95.00 108 THR A C 1
ATOM 837 O O . THR A 1 108 ? 19.189 2.595 0.299 1.00 95.00 108 THR A O 1
ATOM 840 N N . ALA A 1 109 ? 17.106 1.929 0.832 1.00 96.31 109 ALA A N 1
ATOM 841 C CA . ALA A 1 109 ? 16.373 2.718 -0.151 1.00 96.31 109 ALA A CA 1
ATOM 842 C C . ALA A 1 109 ? 15.008 3.127 0.442 1.00 96.31 109 ALA A C 1
ATOM 844 O O . ALA A 1 109 ? 13.976 2.611 0.011 1.00 96.31 109 ALA A O 1
ATOM 845 N N . PRO A 1 110 ? 15.001 3.990 1.475 1.00 97.38 110 PRO A N 1
ATOM 846 C CA . PRO A 1 110 ? 13.791 4.311 2.222 1.00 97.38 110 PRO A CA 1
ATOM 847 C C . PRO A 1 110 ? 12.787 5.109 1.387 1.00 97.38 110 PRO A C 1
ATOM 849 O O . PRO A 1 110 ? 13.158 6.051 0.682 1.00 97.38 110 PRO A O 1
ATOM 852 N N . THR A 1 111 ? 11.511 4.737 1.499 1.00 97.44 111 THR A N 1
ATOM 853 C CA . THR A 1 111 ? 10.370 5.419 0.865 1.00 97.44 111 THR A CA 1
ATOM 854 C C . THR A 1 111 ? 9.179 5.398 1.823 1.00 97.44 111 THR A C 1
ATOM 856 O O . THR A 1 111 ? 8.343 4.487 1.798 1.00 97.44 111 THR A O 1
ATOM 859 N N . SER A 1 112 ? 9.137 6.371 2.721 1.00 98.25 112 SER A N 1
ATOM 860 C CA . SER A 1 112 ? 8.110 6.481 3.748 1.00 98.25 112 SER A CA 1
ATOM 861 C C . SER A 1 112 ? 6.720 6.625 3.141 1.00 98.25 112 SER A C 1
ATOM 863 O O . SER A 1 112 ? 5.800 6.051 3.705 1.00 98.25 112 SER A O 1
ATOM 865 N N . GLU A 1 113 ? 6.569 7.257 1.969 1.00 98.06 113 GLU A N 1
ATOM 866 C CA . GLU A 1 113 ? 5.281 7.364 1.266 1.00 98.06 113 GLU A CA 1
ATOM 867 C C . GLU A 1 113 ? 4.659 5.978 1.043 1.00 98.06 113 GLU A C 1
ATOM 869 O O . GLU A 1 113 ? 3.528 5.701 1.430 1.00 98.06 113 GLU A O 1
ATOM 874 N N . VAL A 1 114 ? 5.439 5.070 0.444 1.00 98.50 114 VAL A N 1
ATOM 875 C CA . VAL A 1 114 ? 4.962 3.742 0.039 1.00 98.50 114 VAL A CA 1
ATOM 876 C C . VAL A 1 114 ? 4.675 2.876 1.262 1.00 98.50 114 VAL A C 1
ATOM 878 O O . VAL A 1 114 ? 3.617 2.254 1.344 1.00 98.50 114 VAL A O 1
ATOM 881 N N . SER A 1 115 ? 5.612 2.825 2.212 1.00 98.62 115 SER A N 1
ATOM 882 C CA . SER A 1 115 ? 5.475 1.976 3.398 1.00 98.62 115 SER A CA 1
ATOM 883 C C . SER A 1 115 ? 4.367 2.475 4.328 1.00 98.62 115 SER A C 1
ATOM 885 O O . SER A 1 115 ? 3.622 1.662 4.871 1.00 98.62 115 SER A O 1
ATOM 887 N N . ALA A 1 116 ? 4.216 3.794 4.488 1.00 98.75 116 ALA A N 1
ATOM 888 C CA . ALA A 1 116 ? 3.170 4.364 5.327 1.00 98.75 116 ALA A CA 1
ATOM 889 C C . ALA A 1 116 ? 1.781 4.223 4.686 1.00 98.75 116 ALA A C 1
ATOM 891 O O . ALA A 1 116 ? 0.859 3.796 5.377 1.00 98.75 116 ALA A O 1
ATOM 892 N N . GLU A 1 117 ? 1.612 4.454 3.378 1.00 98.88 117 GLU A N 1
ATOM 893 C CA . GLU A 1 117 ? 0.309 4.213 2.739 1.00 98.88 117 GLU A CA 1
ATOM 894 C C . GLU A 1 117 ? -0.067 2.722 2.773 1.00 98.88 117 GLU A C 1
ATOM 896 O O . GLU A 1 117 ? -1.215 2.377 3.047 1.00 98.88 117 GLU A O 1
ATOM 901 N N . ALA A 1 118 ? 0.896 1.809 2.596 1.00 98.88 118 ALA A N 1
ATOM 902 C CA . ALA A 1 118 ? 0.651 0.377 2.769 1.00 98.88 118 ALA A CA 1
ATOM 903 C C . ALA A 1 118 ? 0.261 0.023 4.219 1.00 98.88 118 ALA A C 1
ATOM 905 O O . ALA A 1 118 ? -0.642 -0.790 4.435 1.00 98.88 118 ALA A O 1
ATOM 906 N N . ALA A 1 119 ? 0.879 0.660 5.218 1.00 98.94 119 ALA A N 1
ATOM 907 C CA . ALA A 1 119 ? 0.478 0.520 6.616 1.00 98.94 119 ALA A CA 1
ATOM 908 C C . ALA A 1 119 ? -0.956 1.027 6.853 1.00 98.94 119 ALA A C 1
ATOM 910 O O . ALA A 1 119 ? -1.757 0.329 7.480 1.00 98.94 119 ALA A O 1
ATOM 911 N N . ALA A 1 120 ? -1.306 2.197 6.309 1.00 98.94 120 ALA A N 1
ATOM 912 C CA . ALA A 1 120 ? -2.653 2.759 6.374 1.00 98.94 120 ALA A CA 1
ATOM 913 C C . ALA A 1 120 ? -3.687 1.813 5.745 1.00 98.94 120 ALA A C 1
ATOM 915 O O . ALA A 1 120 ? -4.713 1.522 6.366 1.00 98.94 120 ALA A O 1
ATOM 916 N N . ALA A 1 121 ? -3.384 1.270 4.565 1.00 98.94 121 ALA A N 1
ATOM 917 C CA . ALA A 1 121 ? -4.238 0.341 3.836 1.00 98.94 121 ALA A CA 1
ATOM 918 C C . ALA A 1 121 ? -4.541 -0.920 4.649 1.00 98.94 121 ALA A C 1
ATOM 920 O O . ALA A 1 121 ? -5.706 -1.291 4.815 1.00 98.94 121 ALA A O 1
ATOM 921 N N . LEU A 1 122 ? -3.508 -1.564 5.200 1.00 98.94 122 LEU A N 1
ATOM 922 C CA . LEU A 1 122 ? -3.663 -2.779 6.001 1.00 98.94 122 LEU A CA 1
ATOM 923 C C . LEU A 1 122 ? -4.375 -2.497 7.335 1.00 98.94 122 LEU A C 1
ATOM 925 O O . LEU A 1 122 ? -5.270 -3.252 7.725 1.00 98.94 122 LEU A O 1
ATOM 929 N N . ALA A 1 123 ? -4.059 -1.387 8.007 1.00 98.94 123 ALA A N 1
ATOM 930 C CA . ALA A 1 123 ? -4.741 -0.987 9.236 1.00 98.94 123 ALA A CA 1
ATOM 931 C C . ALA A 1 123 ? -6.230 -0.685 8.990 1.00 98.94 123 ALA A C 1
ATOM 933 O O . ALA A 1 123 ? -7.092 -1.192 9.712 1.00 98.94 123 ALA A O 1
ATOM 934 N N . ALA A 1 124 ? -6.567 0.068 7.941 1.00 98.94 124 ALA A N 1
ATOM 935 C CA . ALA A 1 124 ? -7.951 0.336 7.558 1.00 98.94 124 ALA A CA 1
ATOM 936 C C . ALA A 1 124 ? -8.691 -0.953 7.166 1.00 98.94 124 ALA A C 1
ATOM 938 O O . ALA A 1 124 ? -9.831 -1.173 7.591 1.00 98.94 124 ALA A O 1
ATOM 939 N N . ALA A 1 125 ? -8.042 -1.835 6.399 1.00 98.94 125 ALA A N 1
ATOM 940 C CA . ALA A 1 125 ? -8.616 -3.115 6.001 1.00 98.94 125 ALA A CA 1
ATOM 941 C C . ALA A 1 125 ? -8.912 -4.009 7.213 1.00 98.94 125 ALA A C 1
ATOM 943 O O . ALA A 1 125 ? -9.962 -4.651 7.258 1.00 98.94 125 ALA A O 1
ATOM 944 N N . SER A 1 126 ? -8.056 -3.994 8.240 1.00 98.94 126 SER A N 1
ATOM 945 C CA . SER A 1 126 ? -8.291 -4.763 9.467 1.00 98.94 126 SER A CA 1
ATOM 946 C C . SER A 1 126 ? -9.616 -4.393 10.141 1.00 98.94 126 SER A C 1
ATOM 948 O O . SER A 1 126 ? -10.387 -5.273 10.525 1.00 98.94 126 SER A O 1
ATOM 950 N N . LEU A 1 127 ? -9.954 -3.100 10.188 1.00 98.88 127 LEU A N 1
ATOM 951 C CA . LEU A 1 127 ? -11.225 -2.615 10.726 1.00 98.88 127 LEU A CA 1
ATOM 952 C C . LEU A 1 127 ? -12.415 -3.095 9.889 1.00 98.88 127 LEU A C 1
ATOM 954 O O . LEU A 1 127 ? -13.455 -3.454 10.444 1.00 98.88 127 LEU A O 1
ATOM 958 N N . ALA A 1 128 ? -12.268 -3.118 8.561 1.00 98.75 128 ALA A N 1
ATOM 959 C CA . ALA A 1 128 ? -13.299 -3.608 7.651 1.00 98.75 128 ALA A CA 1
ATOM 960 C C . ALA A 1 128 ? -13.550 -5.118 7.814 1.00 98.75 128 ALA A C 1
ATOM 962 O O . ALA A 1 128 ? -14.702 -5.554 7.729 1.00 98.75 128 ALA A O 1
ATOM 963 N N . PHE A 1 129 ? -12.510 -5.911 8.084 1.00 98.81 129 PHE A N 1
ATOM 964 C CA . PHE A 1 129 ? -12.629 -7.361 8.256 1.00 98.81 129 PHE A CA 1
ATOM 965 C C . PHE A 1 129 ? -12.919 -7.810 9.685 1.00 98.81 129 PHE A C 1
ATOM 967 O O . PHE A 1 129 ? -13.411 -8.920 9.846 1.00 98.81 129 PHE A O 1
ATOM 974 N N . ASN A 1 130 ? -12.712 -6.979 10.708 1.00 98.00 130 ASN A N 1
ATOM 975 C CA . ASN A 1 130 ? -12.792 -7.394 12.115 1.00 98.00 130 ASN A CA 1
ATOM 976 C C . ASN A 1 130 ? -14.089 -8.147 12.489 1.00 98.00 130 ASN A C 1
ATOM 978 O O . ASN A 1 130 ? -14.065 -9.093 13.268 1.00 98.00 130 ASN A O 1
ATOM 982 N N . ALA A 1 131 ? -15.230 -7.754 11.911 1.00 95.81 131 ALA A N 1
ATOM 983 C CA . ALA A 1 131 ? -16.521 -8.395 12.181 1.00 95.81 131 ALA A CA 1
ATOM 984 C C . ALA A 1 131 ? -16.745 -9.727 11.434 1.00 95.81 131 ALA A C 1
ATOM 986 O O . ALA A 1 131 ? -17.618 -10.497 11.823 1.00 95.81 131 ALA A O 1
ATOM 987 N N . THR A 1 132 ? -16.019 -9.975 10.342 1.00 97.19 132 THR A N 1
ATOM 988 C CA . THR A 1 132 ? -16.215 -11.130 9.442 1.00 97.19 132 THR A CA 1
ATOM 989 C C . THR A 1 132 ? -15.065 -12.129 9.480 1.00 97.19 132 THR A C 1
ATOM 991 O O . THR A 1 132 ? -15.301 -13.320 9.324 1.00 97.19 132 THR A O 1
ATOM 994 N N . ASP A 1 133 ? -13.840 -11.656 9.697 1.00 98.50 133 ASP A N 1
ATOM 995 C CA . ASP A 1 133 ? -12.623 -12.458 9.775 1.00 98.50 133 ASP A CA 1
ATOM 996 C C . ASP A 1 133 ? -11.615 -11.791 10.738 1.00 98.50 133 ASP A C 1
ATOM 998 O O . ASP A 1 133 ? -10.713 -11.059 10.315 1.00 98.50 133 ASP A O 1
ATOM 1002 N N . PRO A 1 134 ? -11.781 -11.987 12.059 1.00 98.44 134 PRO A N 1
ATOM 1003 C CA . PRO A 1 134 ? -10.911 -11.372 13.060 1.00 98.44 134 PRO A CA 1
ATOM 1004 C C . PRO A 1 134 ? -9.474 -11.916 13.028 1.00 98.44 134 PRO A C 1
ATOM 1006 O O . PRO A 1 134 ? -8.550 -11.215 13.437 1.00 98.44 134 PRO A O 1
ATOM 1009 N N . VAL A 1 135 ? -9.261 -13.141 12.530 1.00 98.75 135 VAL A N 1
ATOM 1010 C CA . VAL A 1 135 ? -7.916 -13.728 12.401 1.00 98.75 135 VAL A CA 1
ATOM 1011 C C . VAL A 1 135 ? -7.149 -13.016 11.292 1.00 98.75 135 VAL A C 1
ATOM 1013 O O . VAL A 1 135 ? -6.016 -12.583 11.506 1.00 98.75 135 VAL A O 1
ATOM 1016 N N . TYR A 1 136 ? -7.782 -12.823 10.133 1.00 98.81 136 TYR A N 1
ATOM 1017 C CA . TYR A 1 136 ? -7.203 -12.030 9.055 1.00 98.81 136 TYR A CA 1
ATOM 1018 C C . TYR A 1 136 ? -6.991 -10.573 9.480 1.00 98.81 136 TYR A C 1
ATOM 1020 O O . TYR A 1 136 ? -5.917 -10.024 9.247 1.00 98.81 136 TYR A O 1
ATOM 1028 N N . ALA A 1 137 ? -7.956 -9.967 10.183 1.00 98.88 137 ALA A N 1
ATOM 1029 C CA . ALA A 1 137 ? -7.817 -8.610 10.708 1.00 98.88 137 ALA A CA 1
ATOM 1030 C C . ALA A 1 137 ? -6.592 -8.451 11.628 1.00 98.88 137 ALA A C 1
ATOM 1032 O O . ALA A 1 137 ? -5.833 -7.498 11.468 1.00 98.88 137 ALA A O 1
ATOM 1033 N N . ALA A 1 138 ? -6.350 -9.396 12.541 1.00 98.81 138 ALA A N 1
ATOM 1034 C CA . ALA A 1 138 ? -5.170 -9.369 13.406 1.00 98.81 138 ALA A CA 1
ATOM 1035 C C . ALA A 1 138 ? -3.856 -9.470 12.608 1.00 98.81 138 ALA A C 1
ATOM 1037 O O . ALA A 1 138 ? -2.907 -8.738 12.890 1.00 98.81 138 ALA A O 1
ATOM 1038 N N . ASN A 1 139 ? -3.818 -10.320 11.575 1.00 98.88 139 ASN A N 1
ATOM 1039 C CA . ASN A 1 139 ? -2.663 -10.430 10.682 1.00 98.88 139 ASN A CA 1
ATOM 1040 C C . ASN A 1 139 ? -2.395 -9.120 9.916 1.00 98.88 139 ASN A C 1
ATOM 1042 O O . ASN A 1 139 ? -1.250 -8.687 9.796 1.00 98.88 139 ASN A O 1
ATOM 1046 N N . LEU A 1 140 ? -3.454 -8.452 9.443 1.00 98.88 140 LEU A N 1
ATOM 1047 C CA . LEU A 1 140 ? -3.350 -7.149 8.784 1.00 98.88 140 LEU A CA 1
ATOM 1048 C C . LEU A 1 140 ? -2.768 -6.082 9.722 1.00 98.88 140 LEU A C 1
ATOM 1050 O O . LEU A 1 140 ? -1.854 -5.368 9.321 1.00 98.88 140 LEU A O 1
ATOM 1054 N N . VAL A 1 141 ? -3.242 -6.001 10.973 1.00 98.88 141 VAL A N 1
ATOM 1055 C CA . VAL A 1 141 ? -2.700 -5.064 11.977 1.00 98.88 141 VAL A CA 1
ATOM 1056 C C . VAL A 1 141 ? -1.220 -5.327 12.239 1.00 98.88 141 VAL A C 1
ATOM 1058 O O . VAL A 1 141 ? -0.441 -4.381 12.307 1.00 98.88 141 VAL A O 1
ATOM 1061 N N . GLN A 1 142 ? -0.813 -6.594 12.356 1.00 98.75 142 GLN A N 1
ATOM 1062 C CA . GLN A 1 142 ? 0.589 -6.942 12.577 1.00 98.75 142 GLN A CA 1
ATOM 1063 C C . GLN A 1 142 ? 1.489 -6.402 11.455 1.00 98.75 142 GLN A C 1
ATOM 1065 O O . GLN A 1 142 ? 2.479 -5.727 11.738 1.00 98.75 142 GLN A O 1
ATOM 1070 N N . HIS A 1 143 ? 1.13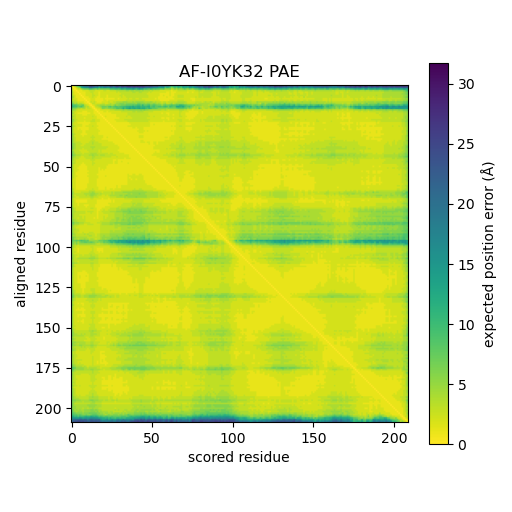6 -6.663 10.193 1.00 98.88 143 HIS A N 1
ATOM 1071 C CA . HIS A 1 143 ? 1.897 -6.153 9.050 1.00 98.88 143 HIS A CA 1
ATOM 1072 C C . HIS A 1 143 ? 1.824 -4.622 8.951 1.00 98.88 143 HIS A C 1
ATOM 1074 O O . HIS A 1 143 ? 2.825 -3.993 8.618 1.00 98.88 143 HIS A O 1
ATOM 1080 N N . ALA A 1 144 ? 0.678 -4.016 9.273 1.00 98.88 144 ALA A N 1
ATOM 1081 C CA . ALA A 1 144 ? 0.514 -2.566 9.272 1.00 98.88 144 ALA A CA 1
ATOM 1082 C C . ALA A 1 144 ? 1.469 -1.878 10.260 1.00 98.88 144 ALA A C 1
ATOM 1084 O O . ALA A 1 144 ? 2.158 -0.934 9.883 1.00 98.88 144 ALA A O 1
ATOM 1085 N N . SER A 1 145 ? 1.563 -2.377 11.497 1.00 98.75 145 SER A N 1
ATOM 1086 C CA . SER A 1 145 ? 2.480 -1.825 12.503 1.00 98.75 145 SER A CA 1
ATOM 1087 C C . SER A 1 145 ? 3.940 -1.941 12.061 1.00 98.75 145 SER A C 1
ATOM 1089 O O . SER A 1 145 ? 4.692 -0.980 12.157 1.00 98.75 145 SER A O 1
ATOM 1091 N N . GLN A 1 146 ? 4.329 -3.087 11.496 1.00 98.69 146 GLN A N 1
ATOM 1092 C CA . GLN A 1 146 ? 5.688 -3.309 10.992 1.00 98.69 146 GLN A CA 1
ATOM 1093 C C . GLN A 1 146 ? 6.045 -2.389 9.811 1.00 98.69 146 GLN A C 1
ATOM 1095 O O . GLN A 1 146 ? 7.168 -1.895 9.726 1.00 98.69 146 GLN A O 1
ATOM 1100 N N . LEU A 1 147 ? 5.101 -2.132 8.901 1.00 98.81 147 LEU A N 1
ATOM 1101 C CA . LEU A 1 147 ? 5.304 -1.201 7.787 1.00 98.81 147 LEU A CA 1
ATOM 1102 C C . LEU A 1 147 ? 5.372 0.257 8.252 1.00 98.81 147 LEU A C 1
ATOM 1104 O O . LEU A 1 147 ? 6.147 1.038 7.700 1.00 98.81 147 LEU A O 1
ATOM 1108 N N . PHE A 1 148 ? 4.613 0.620 9.286 1.00 98.56 148 PHE A N 1
ATOM 1109 C CA . PHE A 1 148 ? 4.735 1.932 9.915 1.00 98.56 148 PHE A CA 1
ATOM 1110 C C . PHE A 1 148 ? 6.094 2.109 10.598 1.00 98.56 148 PHE A C 1
ATOM 1112 O O . PHE A 1 148 ? 6.724 3.155 10.434 1.00 98.56 148 PHE A O 1
ATOM 1119 N N . ASP A 1 149 ? 6.595 1.084 11.291 1.00 98.00 149 ASP A N 1
ATOM 1120 C CA . ASP A 1 149 ? 7.955 1.089 11.842 1.00 98.00 149 ASP A CA 1
ATOM 1121 C C . ASP A 1 149 ? 8.996 1.252 10.726 1.00 98.00 149 ASP A C 1
ATOM 1123 O O . ASP A 1 149 ? 9.895 2.084 10.834 1.00 98.00 149 ASP A O 1
ATOM 1127 N N . LEU A 1 150 ? 8.846 0.532 9.607 1.00 98.12 150 LEU A N 1
ATOM 1128 C CA . LEU A 1 150 ? 9.719 0.688 8.441 1.00 98.12 150 LEU A CA 1
ATOM 1129 C C . LEU A 1 150 ? 9.707 2.130 7.904 1.00 98.12 150 LEU A C 1
ATOM 1131 O O . LEU A 1 150 ? 10.767 2.684 7.618 1.00 98.12 150 LEU A O 1
ATOM 1135 N N . ALA A 1 151 ? 8.526 2.738 7.782 1.00 98.12 151 ALA A N 1
ATOM 1136 C CA . ALA A 1 151 ? 8.364 4.093 7.263 1.00 98.12 151 ALA A CA 1
ATOM 1137 C C . ALA A 1 151 ? 8.920 5.174 8.207 1.00 98.12 151 ALA A C 1
ATOM 1139 O O . ALA A 1 151 ? 9.449 6.181 7.734 1.00 98.12 151 ALA A O 1
ATOM 1140 N N . SER A 1 152 ? 8.780 4.980 9.521 1.00 96.81 152 SER A N 1
ATOM 1141 C CA . SER A 1 152 ? 9.106 5.980 10.547 1.00 96.81 152 SER A CA 1
ATOM 1142 C C . SER A 1 152 ? 10.542 5.883 11.069 1.00 96.81 152 SER A C 1
ATOM 1144 O O . SER A 1 152 ? 11.157 6.911 11.349 1.00 96.81 152 SER A O 1
ATOM 1146 N N . LEU A 1 153 ? 11.113 4.676 11.162 1.00 96.69 153 LEU A N 1
ATOM 1147 C CA . LEU A 1 153 ? 12.504 4.469 11.590 1.00 96.69 153 LEU A CA 1
ATOM 1148 C C . LEU A 1 153 ? 13.514 4.763 10.476 1.00 96.69 153 LEU A C 1
ATOM 1150 O O . LEU A 1 153 ? 14.662 5.108 10.762 1.00 96.69 153 LEU A O 1
ATOM 1154 N N . TYR A 1 154 ? 13.093 4.642 9.216 1.00 96.62 154 TYR A N 1
ATOM 1155 C CA . TYR A 1 154 ? 13.914 4.926 8.041 1.00 96.62 154 TYR A CA 1
ATOM 1156 C C . TYR A 1 154 ? 13.228 5.982 7.164 1.00 96.62 154 TYR A C 1
ATOM 1158 O O . TYR A 1 154 ? 12.765 5.656 6.071 1.00 96.62 154 TYR A O 1
ATOM 1166 N N . PRO A 1 155 ? 13.137 7.247 7.623 1.00 96.00 155 PRO A N 1
ATOM 1167 C CA . PRO A 1 155 ? 12.470 8.293 6.866 1.00 96.00 155 PRO A CA 1
ATOM 1168 C C . PRO A 1 155 ? 13.202 8.568 5.549 1.00 96.00 155 PRO A C 1
ATOM 1170 O O . PRO A 1 155 ? 14.420 8.768 5.524 1.00 96.00 155 PRO A O 1
ATOM 1173 N N . GLY A 1 156 ? 12.465 8.597 4.443 1.00 96.81 156 GLY A N 1
ATOM 1174 C CA . GLY A 1 156 ? 13.029 8.863 3.124 1.00 96.81 156 GLY A CA 1
ATO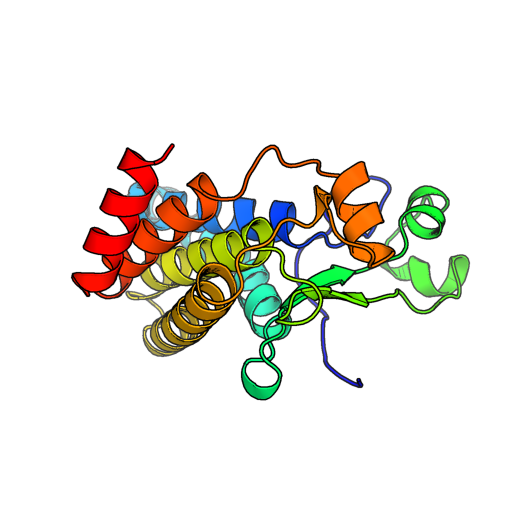M 1175 C C . GLY A 1 156 ? 11.969 8.937 2.039 1.00 96.81 156 GLY A C 1
ATOM 1176 O O . GLY A 1 156 ? 10.849 8.488 2.235 1.00 96.81 156 GLY A O 1
ATOM 1177 N N . SER A 1 157 ? 12.335 9.502 0.890 1.00 97.75 157 SER A N 1
ATOM 1178 C CA . SER A 1 157 ? 11.424 9.673 -0.242 1.00 97.75 157 SER A CA 1
ATOM 1179 C C . SER A 1 157 ? 11.959 8.988 -1.490 1.00 97.75 157 SER A C 1
ATOM 1181 O O . SER A 1 157 ? 13.131 9.183 -1.851 1.00 97.75 157 SER A O 1
ATOM 1183 N N . PHE A 1 158 ? 11.087 8.283 -2.223 1.00 97.12 158 PHE A N 1
ATOM 1184 C CA . PHE A 1 158 ? 11.445 7.727 -3.535 1.00 97.12 158 PHE A CA 1
ATOM 1185 C C . PHE A 1 158 ? 11.899 8.808 -4.529 1.00 97.12 158 PHE A C 1
ATOM 1187 O O . PHE A 1 158 ? 12.692 8.511 -5.424 1.00 97.12 158 PHE A O 1
ATOM 1194 N N . MET A 1 159 ? 11.495 10.069 -4.330 1.00 97.75 159 MET A N 1
ATOM 1195 C CA . MET A 1 159 ? 11.900 11.210 -5.160 1.00 97.75 159 MET A CA 1
ATOM 1196 C C . MET A 1 159 ? 13.410 11.468 -5.141 1.00 97.75 159 MET A C 1
ATOM 1198 O O . MET A 1 159 ? 13.967 11.985 -6.109 1.00 97.75 159 MET A O 1
ATOM 1202 N N . THR A 1 160 ? 14.091 11.091 -4.056 1.00 96.00 160 THR A N 1
ATOM 1203 C CA . THR A 1 160 ? 15.546 11.270 -3.894 1.00 96.00 160 THR A CA 1
ATOM 1204 C C . THR A 1 160 ? 16.331 9.965 -4.052 1.00 96.00 160 THR A C 1
ATOM 1206 O O . THR A 1 160 ? 17.561 9.949 -3.941 1.00 96.00 160 THR A O 1
ATOM 1209 N N . SER A 1 161 ? 15.636 8.863 -4.348 1.00 95.88 161 SER A N 1
ATOM 1210 C CA . SER A 1 161 ? 16.239 7.538 -4.428 1.00 95.88 161 SER A CA 1
ATOM 1211 C C . SER A 1 161 ? 17.191 7.392 -5.617 1.00 95.88 161 SER A C 1
ATOM 1213 O O . SER A 1 161 ? 17.018 7.962 -6.699 1.00 95.88 161 SER A O 1
ATOM 1215 N N . LYS A 1 162 ? 18.227 6.571 -5.420 1.00 94.62 162 LYS A N 1
ATOM 1216 C CA . LYS A 1 162 ? 19.155 6.165 -6.482 1.00 94.62 162 LYS A CA 1
ATOM 1217 C C . LYS A 1 162 ? 18.722 4.877 -7.185 1.00 94.62 162 LYS A C 1
ATOM 1219 O O . LYS A 1 162 ? 19.239 4.630 -8.276 1.00 94.62 162 LYS A O 1
ATOM 1224 N N . ASP A 1 163 ? 17.791 4.118 -6.603 1.00 95.69 163 ASP A N 1
ATOM 1225 C CA . ASP A 1 163 ? 17.268 2.876 -7.179 1.00 95.69 163 ASP A CA 1
ATOM 1226 C C . ASP A 1 163 ? 16.554 3.149 -8.521 1.00 95.69 163 ASP A C 1
ATOM 1228 O O . ASP A 1 163 ? 15.730 4.068 -8.597 1.00 95.69 163 ASP A O 1
ATOM 1232 N N . PRO A 1 164 ? 16.855 2.398 -9.597 1.00 94.31 164 PRO A N 1
ATOM 1233 C CA . PRO A 1 164 ? 16.241 2.621 -10.906 1.00 94.31 164 PRO A CA 1
ATOM 1234 C C . PRO A 1 164 ? 14.713 2.483 -10.922 1.00 94.31 164 PRO A C 1
ATOM 1236 O O . PRO A 1 164 ? 14.039 3.267 -11.597 1.00 94.31 164 PRO A O 1
ATOM 1239 N N . GLY A 1 165 ? 14.152 1.527 -10.179 1.00 95.00 165 GLY A N 1
ATOM 1240 C CA . GLY A 1 165 ? 12.705 1.346 -10.120 1.00 95.00 165 GLY A CA 1
ATOM 1241 C C . GLY A 1 165 ? 12.032 2.410 -9.263 1.00 95.00 165 GLY A C 1
ATOM 1242 O O . GLY A 1 165 ? 11.005 2.937 -9.671 1.00 95.00 165 GLY A O 1
ATOM 1243 N N . LEU A 1 166 ? 12.644 2.854 -8.162 1.00 97.06 166 LEU A N 1
ATOM 1244 C CA . LEU A 1 166 ? 12.117 3.994 -7.395 1.00 97.06 166 LEU A CA 1
ATOM 1245 C C . LEU A 1 166 ? 12.187 5.314 -8.175 1.00 97.06 166 LEU A C 1
ATOM 1247 O O . LEU A 1 166 ? 11.268 6.123 -8.096 1.00 97.06 166 LEU A O 1
ATOM 1251 N N . LYS A 1 167 ? 13.209 5.513 -9.014 1.00 97.06 167 LYS A N 1
ATOM 1252 C CA . LYS A 1 167 ? 13.227 6.630 -9.977 1.00 97.06 167 LYS A CA 1
ATOM 1253 C C . LYS A 1 167 ? 12.123 6.522 -11.021 1.00 97.06 167 LYS A C 1
ATOM 1255 O O . LYS A 1 167 ? 11.649 7.541 -11.512 1.00 97.06 167 LYS A O 1
ATOM 1260 N N . THR A 1 168 ? 11.754 5.304 -11.404 1.00 96.38 168 THR A N 1
ATOM 1261 C CA . THR A 1 168 ? 10.627 5.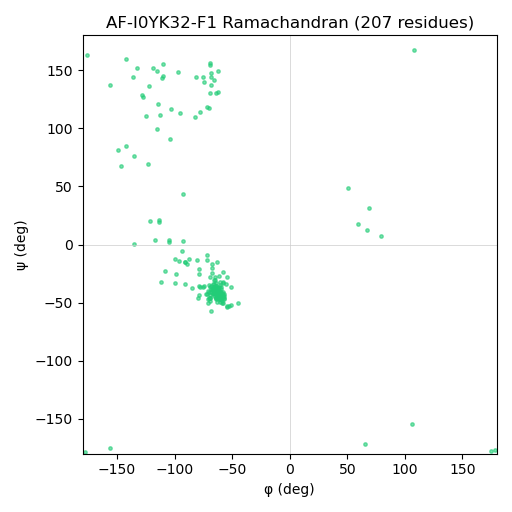066 -12.311 1.00 96.38 168 THR A CA 1
ATOM 1262 C C . THR A 1 168 ? 9.316 5.386 -11.604 1.00 96.38 168 THR A C 1
ATOM 1264 O O . THR A 1 168 ? 8.535 6.167 -12.136 1.00 96.38 168 THR A O 1
ATOM 1267 N N . HIS A 1 169 ? 9.134 4.916 -10.368 1.00 96.75 169 HIS A N 1
ATOM 1268 C CA . HIS A 1 169 ? 8.016 5.293 -9.502 1.00 96.75 169 HIS A CA 1
ATOM 1269 C C . HIS A 1 169 ? 7.891 6.821 -9.410 1.00 96.75 169 HIS A C 1
ATOM 1271 O O . HIS A 1 169 ? 6.849 7.354 -9.765 1.00 96.75 169 HIS A O 1
ATOM 1277 N N . ALA A 1 170 ? 8.977 7.532 -9.084 1.00 97.19 170 ALA A N 1
ATOM 1278 C CA . ALA A 1 170 ? 9.016 8.994 -8.993 1.00 97.19 170 ALA A CA 1
ATOM 1279 C C . ALA A 1 170 ? 8.563 9.724 -10.269 1.00 97.19 170 ALA A C 1
ATOM 1281 O O . ALA A 1 170 ? 7.989 10.806 -10.199 1.00 97.19 170 ALA A O 1
ATOM 1282 N N . LYS A 1 171 ? 8.847 9.157 -11.447 1.00 96.44 171 LYS A N 1
ATOM 1283 C CA . LYS A 1 171 ? 8.444 9.736 -12.737 1.00 96.44 171 LYS A CA 1
ATOM 1284 C C . LYS A 1 171 ? 6.972 9.490 -13.050 1.00 96.44 171 LYS A C 1
ATOM 1286 O O . LYS A 1 171 ? 6.355 10.342 -13.680 1.00 96.44 171 LYS A O 1
ATOM 1291 N N . LEU A 1 172 ? 6.450 8.323 -12.673 1.00 95.50 172 LEU A N 1
ATOM 1292 C CA . LEU A 1 172 ? 5.060 7.937 -12.925 1.00 95.50 172 LEU A CA 1
ATOM 1293 C C . LEU A 1 172 ? 4.106 8.599 -11.920 1.00 95.50 172 LEU A C 1
ATOM 1295 O O . LEU A 1 172 ? 3.071 9.127 -12.307 1.00 95.50 172 LEU A O 1
ATOM 1299 N N . TYR A 1 173 ? 4.501 8.596 -10.648 1.00 96.75 173 TYR A N 1
ATOM 1300 C CA . TYR A 1 173 ? 3.736 9.042 -9.488 1.00 96.75 173 TYR A CA 1
ATOM 1301 C C . TYR A 1 173 ? 4.628 9.903 -8.584 1.00 96.75 173 TYR A C 1
ATOM 1303 O O . TYR A 1 173 ? 5.142 9.412 -7.579 1.00 96.75 173 TYR A O 1
ATOM 1311 N N . PRO A 1 174 ? 4.892 11.169 -8.955 1.00 97.31 174 PRO A N 1
ATOM 1312 C CA . PRO A 1 174 ? 5.727 12.048 -8.148 1.00 97.31 174 PRO A CA 1
ATOM 1313 C C . PRO A 1 174 ? 5.054 12.368 -6.810 1.00 97.31 174 PRO A C 1
ATOM 1315 O O . PRO A 1 174 ? 3.849 12.606 -6.764 1.00 97.31 174 PRO A O 1
ATOM 1318 N N . SER A 1 175 ? 5.852 12.439 -5.744 1.00 96.12 175 SER A N 1
ATOM 1319 C CA . SER A 1 175 ? 5.413 12.910 -4.428 1.00 96.12 175 SER A CA 1
ATOM 1320 C C . SER A 1 175 ? 6.038 14.265 -4.080 1.00 96.12 175 SER A C 1
ATOM 1322 O O . SER A 1 175 ? 7.104 14.632 -4.582 1.00 96.12 175 SER A O 1
ATOM 1324 N N . THR A 1 176 ? 5.364 15.012 -3.207 1.00 93.50 176 THR A N 1
ATOM 1325 C CA . THR A 1 176 ? 5.849 16.256 -2.598 1.00 93.50 176 THR A CA 1
ATOM 1326 C C . THR A 1 176 ? 6.401 16.069 -1.183 1.00 93.50 176 THR A C 1
ATOM 1328 O O . THR A 1 176 ? 7.049 16.981 -0.674 1.00 93.50 176 THR A O 1
ATOM 1331 N N . GLY A 1 177 ? 6.172 14.917 -0.549 1.00 94.12 177 GLY A N 1
ATOM 1332 C CA . GLY A 1 177 ? 6.558 14.634 0.834 1.00 94.12 177 GLY A CA 1
ATOM 1333 C C . GLY A 1 177 ? 6.037 13.276 1.307 1.00 94.12 177 GLY A C 1
ATOM 1334 O O . GLY A 1 177 ? 5.466 12.535 0.520 1.00 94.12 177 GLY A O 1
ATOM 1335 N N . PHE A 1 178 ? 6.284 12.940 2.574 1.00 96.00 178 PHE A N 1
ATOM 1336 C CA . PHE A 1 178 ? 5.785 11.701 3.196 1.00 96.00 178 PHE A CA 1
ATOM 1337 C C . PHE A 1 178 ? 5.191 11.914 4.598 1.00 96.00 178 PHE A C 1
ATOM 1339 O O . PHE A 1 178 ? 4.831 10.958 5.289 1.00 96.00 178 PHE A O 1
ATOM 1346 N N . HIS A 1 179 ? 5.185 13.158 5.086 1.00 95.62 179 HIS A N 1
ATOM 1347 C CA . HIS A 1 179 ? 4.745 13.467 6.447 1.00 95.62 179 HIS A CA 1
ATOM 1348 C C . HIS A 1 179 ? 3.240 13.243 6.603 1.00 95.62 179 HIS A C 1
ATOM 1350 O O . HIS A 1 179 ? 2.795 12.756 7.644 1.00 95.62 179 HIS A O 1
ATOM 1356 N N . ASP A 1 180 ? 2.472 13.545 5.558 1.00 95.88 180 ASP A N 1
ATOM 1357 C CA . ASP A 1 180 ? 1.047 13.278 5.490 1.00 95.88 180 ASP A CA 1
ATOM 1358 C C . ASP A 1 180 ? 0.749 11.778 5.451 1.00 95.88 180 ASP A C 1
ATOM 1360 O O . ASP A 1 180 ? -0.096 11.343 6.234 1.00 95.88 180 ASP A O 1
ATOM 1364 N N . GLU A 1 181 ? 1.483 10.959 4.686 1.00 97.94 181 GLU A N 1
ATOM 1365 C CA . GLU A 1 181 ? 1.312 9.500 4.739 1.00 97.94 181 GLU A CA 1
ATOM 1366 C C . GLU A 1 181 ? 1.668 8.922 6.116 1.00 97.94 181 GLU A C 1
ATOM 1368 O O . GLU A 1 181 ? 0.958 8.047 6.617 1.00 97.94 181 GLU A O 1
ATOM 1373 N N . LEU A 1 182 ? 2.721 9.417 6.781 1.00 98.12 182 LEU A N 1
ATOM 1374 C CA . LEU A 1 182 ? 3.051 8.984 8.145 1.00 98.12 182 LEU A CA 1
ATOM 1375 C C . LEU A 1 182 ? 1.928 9.336 9.134 1.00 98.12 182 LEU A C 1
ATOM 1377 O O . LEU A 1 182 ? 1.532 8.492 9.944 1.00 98.12 182 LEU A O 1
ATOM 1381 N N . ALA A 1 183 ? 1.386 10.556 9.069 1.00 97.81 183 ALA A N 1
ATOM 1382 C CA . ALA A 1 183 ? 0.282 10.970 9.933 1.00 97.81 183 ALA A CA 1
ATOM 1383 C C . ALA A 1 183 ? -0.981 10.144 9.642 1.00 97.81 183 ALA A C 1
ATOM 1385 O O . ALA A 1 183 ? -1.667 9.687 10.561 1.00 97.81 183 ALA A O 1
ATOM 1386 N N . TRP A 1 184 ? -1.259 9.906 8.362 1.00 98.31 184 TRP A N 1
ATOM 1387 C CA . TRP A 1 184 ? -2.376 9.110 7.874 1.00 98.31 184 TRP A CA 1
ATOM 1388 C C . TRP A 1 184 ? -2.318 7.659 8.362 1.00 98.31 184 TRP A C 1
ATOM 1390 O O . TRP A 1 184 ? -3.288 7.160 8.943 1.00 98.31 184 TRP A O 1
ATOM 1400 N N . ALA A 1 185 ? -1.165 7.005 8.217 1.00 98.69 185 ALA A N 1
ATOM 1401 C CA . ALA A 1 185 ? -0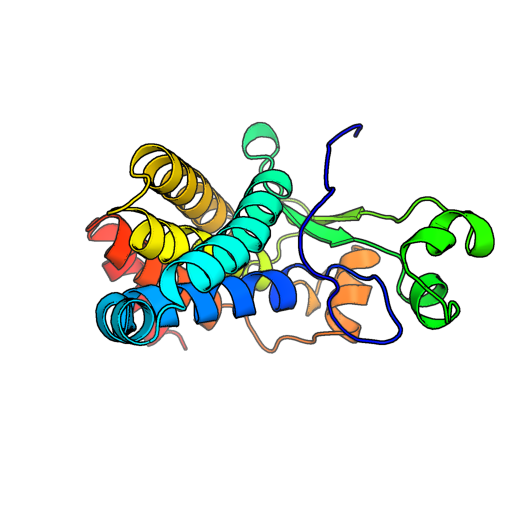.927 5.652 8.705 1.00 98.69 185 ALA A CA 1
ATOM 1402 C C . ALA A 1 185 ? -1.086 5.553 10.225 1.00 98.69 185 ALA A C 1
ATOM 1404 O O . ALA A 1 185 ? -1.770 4.654 10.722 1.00 98.69 185 ALA A O 1
ATOM 1405 N N . ALA A 1 186 ? -0.522 6.513 10.964 1.00 98.56 186 ALA A N 1
ATOM 1406 C CA . ALA A 1 186 ? -0.630 6.573 12.415 1.00 98.56 186 ALA A CA 1
ATOM 1407 C C . ALA A 1 186 ? -2.094 6.703 12.880 1.00 98.56 186 ALA A C 1
ATOM 1409 O O . ALA A 1 186 ? -2.523 5.995 13.793 1.00 98.56 186 ALA A O 1
ATOM 1410 N N . VAL A 1 187 ? -2.913 7.531 12.220 1.00 98.44 187 VAL A N 1
ATOM 1411 C CA . VAL A 1 187 ? -4.349 7.636 12.541 1.00 98.44 187 VAL A CA 1
ATOM 1412 C C . VAL A 1 187 ? -5.074 6.309 12.308 1.00 98.44 187 VAL A C 1
ATOM 1414 O O . VAL A 1 187 ? -5.878 5.898 13.150 1.00 98.44 187 VAL A O 1
ATOM 1417 N N . TRP A 1 188 ? -4.811 5.612 11.200 1.00 98.81 188 TRP A N 1
ATOM 1418 C CA . TRP A 1 188 ? -5.446 4.317 10.937 1.00 98.81 188 TRP A CA 1
ATOM 1419 C C . TRP A 1 188 ? -5.018 3.233 11.915 1.00 98.81 188 TRP A C 1
ATOM 1421 O O . TRP A 1 188 ? -5.874 2.492 12.404 1.00 98.81 188 TRP A O 1
ATOM 1431 N N . LEU A 1 189 ? -3.732 3.180 12.256 1.00 98.81 189 LEU A N 1
ATOM 1432 C CA . LEU A 1 189 ? -3.215 2.265 13.266 1.00 98.81 189 LEU A CA 1
ATOM 1433 C C . LEU A 1 189 ? -3.828 2.537 14.634 1.00 98.81 189 LEU A C 1
ATOM 1435 O O . LEU A 1 189 ? -4.302 1.599 15.267 1.00 98.81 189 LEU A O 1
ATOM 1439 N N . PHE A 1 190 ? -3.939 3.801 15.052 1.00 98.69 190 PHE A N 1
ATOM 1440 C CA . PHE A 1 190 ? -4.655 4.150 16.278 1.00 98.69 190 PHE A CA 1
ATOM 1441 C C . PHE A 1 190 ? -6.107 3.657 16.245 1.00 98.69 190 PHE A C 1
ATOM 1443 O O . PHE A 1 190 ? -6.583 3.049 17.204 1.00 98.69 190 PHE A O 1
ATOM 1450 N N . LYS A 1 191 ? -6.827 3.865 15.135 1.00 98.50 191 LYS A N 1
ATOM 1451 C CA . LYS A 1 191 ? -8.210 3.381 15.007 1.00 98.50 191 LYS A CA 1
ATOM 1452 C C . LYS A 1 191 ? -8.292 1.857 15.122 1.00 98.50 191 LYS A C 1
ATOM 1454 O O . LYS A 1 191 ? -9.228 1.372 15.755 1.00 98.50 191 LYS A O 1
ATOM 1459 N N . ALA A 1 192 ? -7.340 1.129 14.540 1.00 98.56 192 ALA A N 1
ATOM 1460 C CA . ALA A 1 192 ? -7.298 -0.331 14.540 1.00 98.56 192 ALA A CA 1
ATOM 1461 C C . ALA A 1 192 ? -6.880 -0.941 15.891 1.00 98.56 192 ALA A C 1
ATOM 1463 O O . ALA A 1 192 ? -7.414 -1.979 16.273 1.00 98.56 192 ALA A O 1
ATOM 1464 N N . THR A 1 193 ? -5.964 -0.303 16.625 1.00 98.31 193 THR A N 1
ATOM 1465 C CA . THR A 1 193 ? -5.335 -0.883 17.829 1.00 98.31 193 THR A CA 1
ATOM 1466 C C . THR A 1 193 ? -5.784 -0.248 19.141 1.00 98.31 193 THR A C 1
ATOM 1468 O O . THR A 1 193 ? -5.677 -0.883 20.186 1.00 98.31 193 THR A O 1
ATOM 1471 N N . GLN A 1 194 ? -6.282 0.992 19.101 1.00 98.00 194 GLN A N 1
ATOM 1472 C CA . GLN A 1 194 ? -6.498 1.858 20.268 1.00 98.00 194 GLN A CA 1
ATOM 1473 C C . GLN A 1 194 ? -5.219 2.156 21.075 1.00 98.00 194 GLN A C 1
ATOM 1475 O O . GLN A 1 194 ? -5.297 2.620 22.212 1.00 98.00 194 GLN A O 1
ATOM 1480 N N . ASP A 1 195 ? -4.038 1.934 20.490 1.00 97.88 195 ASP A N 1
ATOM 1481 C CA . ASP A 1 195 ? -2.760 2.273 21.109 1.00 97.88 195 ASP A CA 1
ATOM 1482 C C . ASP A 1 195 ? -2.485 3.782 20.980 1.00 97.88 195 ASP A C 1
ATOM 1484 O O . ASP A 1 195 ? -2.300 4.321 19.885 1.00 97.88 195 ASP A O 1
ATOM 1488 N N . GLY A 1 196 ? -2.460 4.480 22.120 1.00 97.19 196 GLY A N 1
ATOM 1489 C CA . GLY A 1 196 ? -2.268 5.930 22.188 1.00 97.19 196 GLY A CA 1
ATOM 1490 C C . GLY A 1 196 ? -0.913 6.426 21.664 1.00 97.19 196 GLY A C 1
ATOM 1491 O O . GLY A 1 196 ? -0.775 7.622 21.384 1.00 97.19 196 GLY A O 1
ATOM 1492 N N . THR A 1 197 ? 0.074 5.543 21.491 1.00 96.75 197 THR A N 1
ATOM 1493 C CA . THR A 1 197 ? 1.363 5.897 20.876 1.00 96.75 197 THR A CA 1
ATOM 1494 C C . THR A 1 197 ? 1.188 6.349 19.426 1.00 96.75 197 THR A C 1
ATOM 1496 O O . THR A 1 197 ? 1.746 7.378 19.042 1.00 96.75 197 THR A O 1
ATOM 1499 N N . PHE A 1 198 ? 0.324 5.684 18.651 1.00 97.75 198 PHE A N 1
ATOM 1500 C CA . PHE A 1 198 ? 0.026 6.077 17.273 1.00 97.75 198 PHE A CA 1
ATOM 1501 C C . PHE A 1 198 ? -0.711 7.416 17.191 1.00 97.75 198 PHE A C 1
ATOM 1503 O O . PHE A 1 198 ? -0.398 8.239 16.335 1.00 97.75 198 PHE A O 1
ATOM 1510 N N . LEU A 1 199 ? -1.645 7.691 18.109 1.00 95.62 199 LEU A N 1
ATOM 1511 C CA . LEU A 1 199 ? -2.312 8.997 18.156 1.00 95.62 199 LEU A CA 1
ATOM 1512 C C . LEU A 1 199 ? -1.315 10.122 18.463 1.00 95.62 199 LEU A C 1
ATOM 1514 O O . LEU A 1 199 ? -1.360 11.179 17.838 1.00 95.62 199 LEU A O 1
ATOM 1518 N N . THR A 1 200 ? -0.394 9.878 19.397 1.00 96.31 200 THR A N 1
ATOM 1519 C CA . THR A 1 200 ? 0.670 10.833 19.732 1.00 96.31 200 THR A CA 1
ATOM 1520 C C . THR A 1 200 ? 1.567 11.099 18.521 1.00 96.31 200 THR A C 1
ATOM 1522 O O . THR A 1 200 ? 1.851 12.258 18.220 1.00 96.31 200 THR A O 1
ATOM 1525 N N . ALA A 1 201 ? 1.958 10.049 17.790 1.00 93.88 201 ALA A N 1
ATOM 1526 C CA . ALA A 1 201 ? 2.746 10.172 16.565 1.00 93.88 201 ALA A CA 1
ATOM 1527 C C . ALA A 1 201 ? 2.009 10.977 15.479 1.00 93.88 201 ALA A C 1
ATOM 1529 O O . ALA A 1 201 ? 2.582 11.908 14.917 1.00 93.88 201 ALA A O 1
ATOM 1530 N N . ALA A 1 202 ? 0.726 10.685 15.237 1.00 93.50 202 ALA A N 1
ATOM 1531 C CA . ALA A 1 202 ? -0.095 11.420 14.274 1.00 93.50 202 ALA A CA 1
ATOM 1532 C C . ALA A 1 202 ? -0.180 12.920 14.602 1.00 93.50 202 ALA A C 1
ATOM 1534 O O . ALA A 1 202 ? -0.046 13.762 13.717 1.00 93.50 202 ALA A O 1
ATOM 1535 N N . MET A 1 203 ? -0.380 13.264 15.879 1.00 92.94 203 MET A N 1
ATOM 1536 C CA . MET A 1 203 ? -0.445 14.659 16.326 1.00 92.94 203 MET A CA 1
ATOM 1537 C C . MET A 1 203 ? 0.894 15.387 16.184 1.00 92.94 203 MET A C 1
ATOM 1539 O O . MET A 1 203 ? 0.900 16.571 15.860 1.00 92.94 203 MET A O 1
ATOM 1543 N N . ALA A 1 204 ? 2.016 14.707 16.434 1.00 92.00 204 ALA A N 1
ATOM 1544 C CA . ALA A 1 204 ? 3.340 15.290 16.237 1.00 92.00 204 ALA A CA 1
ATOM 1545 C C . ALA A 1 204 ? 3.567 15.637 14.758 1.00 92.00 204 ALA A C 1
ATOM 1547 O O . ALA A 1 204 ? 3.881 16.780 14.444 1.00 92.00 204 ALA A O 1
ATOM 1548 N N . LEU A 1 205 ? 3.287 14.689 13.860 1.00 89.75 205 LEU A N 1
ATOM 1549 C CA . LEU A 1 205 ? 3.445 14.857 12.413 1.00 89.75 205 LEU A CA 1
ATOM 1550 C C . LEU A 1 205 ? 2.527 15.943 11.833 1.00 89.75 205 LEU A C 1
ATOM 1552 O O . LEU A 1 205 ? 2.957 16.704 10.975 1.00 89.75 205 LEU A O 1
ATOM 1556 N N . PHE A 1 206 ? 1.294 16.067 12.336 1.00 82.19 206 PHE A N 1
ATOM 1557 C CA . PHE A 1 206 ? 0.368 17.130 11.925 1.00 82.19 206 PHE A CA 1
ATOM 1558 C C . PHE A 1 206 ? 0.845 18.537 12.319 1.00 82.19 206 PHE A C 1
ATOM 1560 O O . PHE A 1 206 ? 0.534 19.514 11.647 1.00 82.19 206 PHE A O 1
ATOM 1567 N N . ASN A 1 207 ? 1.584 18.669 13.423 1.00 77.94 207 ASN A N 1
ATOM 1568 C CA . ASN A 1 207 ? 2.107 19.966 13.855 1.00 77.94 207 ASN A CA 1
ATOM 1569 C C . ASN A 1 207 ? 3.384 20.378 13.099 1.00 77.94 207 ASN A C 1
ATOM 1571 O O . ASN A 1 207 ? 3.804 21.529 13.213 1.00 77.94 207 ASN A O 1
ATOM 1575 N N . GLU A 1 208 ? 4.010 19.449 12.374 1.00 70.25 208 GLU A N 1
ATOM 1576 C CA . GLU A 1 208 ? 5.226 19.669 11.580 1.00 70.25 208 GLU A CA 1
ATOM 1577 C C . GLU A 1 208 ? 4.938 19.946 10.092 1.00 70.25 208 GLU A C 1
ATOM 1579 O O . GLU A 1 208 ? 5.836 20.404 9.383 1.00 70.25 208 GLU A O 1
ATOM 1584 N N . SER A 1 209 ? 3.707 19.683 9.632 1.00 56.12 209 SER A N 1
ATOM 1585 C CA . SER A 1 209 ? 3.235 19.863 8.247 1.00 56.12 209 SER A CA 1
ATOM 1586 C C . SER A 1 209 ? 2.716 21.263 7.926 1.00 56.12 209 SER A C 1
ATOM 1588 O O . SER A 1 209 ? 2.014 21.841 8.787 1.00 56.12 209 SER A O 1
#

Foldseek 3Di:
DPADLPFFDQQDPLFSKDAQQSRLQVLLVLLLCCLVCVVVCVVVVNLVVSLVNSCRSLVNQLSQDDLVQQKGWRMWFDVVLGNVDDDDPVCSCVVSVDHIDTDMAFLVFHALSRLLSSLSSLLSSLSSCCVPPNPSSVVSLVSSVSSLCRSVVRPDHLCPGPDPVSVVSCVVPNDPGNLVSSLSSLVSSCVRPVDCVSVVRNVVSVVVD

Nearest PDB structures (foldseek):
  4tf4-assembly2_B  TM=9.613E-01  e=1.678E-13  Thermobifida fusca
  8u49-assembly1_A  TM=9.499E-01  e=1.379E-13  Bacillus licheniformis DSM 13 = ATCC 14580
  1ks8-assembly1_A  TM=9.591E-01  e=2.144E-13  Nasutitermes takasagoensis
  1g87-assembly1_A  TM=9.348E-01  e=1.448E-12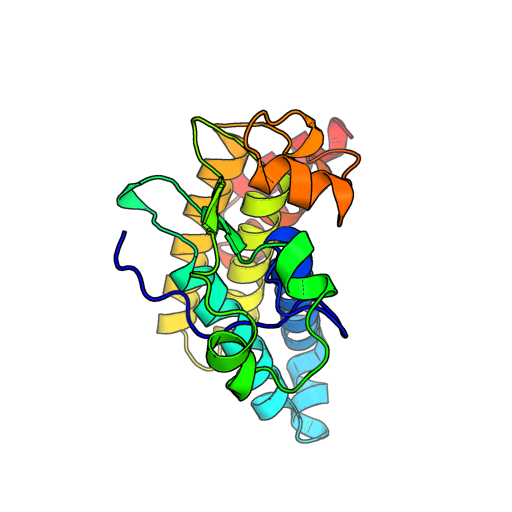  Ruminiclostridium cellulolyticum
  4zh5-assembly2_B  TM=9.486E-01  e=6.946E-12  Perinereis brevicirris

Secondary structure (DSSP, 8-state):
-------S--SSTT---EEHHHHHHHHHHHHHHHHHHHHHHHHTT-HHHHHHHHHHHHHHHHHHEEGGGTEEEEEES-HHHHHH--S-GGGHHHHH-SPPPEEEEBTTB--HHHHHHHHHHHHHHHHHHTTT-HHHHHHHHHHHHHHHHHHHHS---GGG--SHHHHHHHHHS--S-SHHHHHHHHHHHHHHH--HHHHHHHHHHHHH-